Protein AF-A0A9W8ZF38-F1 (afdb_monomer_lite)

Foldseek 3Di:
DDKDKDKDKDWDWDADPNDIWIKIKIKIKMKDWDADPVRQKIKIKIKIWMWMDTPVWPKIKIKIKIKIKIKGWDADPVGKIKMKMKIKIKMKMKIFGADPDHDPDDPPDPDDCQFRTKMKMKIKMKIKIKIDDVVVPDIDIDMDMDMDIAMFGHRDDVDDTDGDDPDPDPDDDDDDDDDDDDDDDDDDDPVVSVVVVVVVPPPDDDD

pLDDT: mean 71.61, std 24.72, range [24.05, 98.19]

Radius of gyration: 23.23 Å; chains: 1; bounding box: 62×48×63 Å

Sequence (207 aa):
MLVDDEEHVFEIRVTLKGKEITWTQNLAFSNYATLANNGSDKYVQQNTNGHNTSPASTHAKRFTYPLSVASTYDAPLAGGLTIDATMRRGKTVEQIGELAFHNAWISVAPGHAAFRGCRVTNLQNGTASYINIPTKKRSYGTGSTDQHYTLSGVRQLNGSIMFDEELSADQEDEGFKFSVAQNRVQRSKWHDSAVQGIRALLGRGPR

Secondary structure (DSSP, 8-state):
-EEEEEEEEEEEEEEETTEEEEEEEEEEEEEEEEEEGGGTEEEEEEEEEEEEE-TTSS-EEEEEEEEEEEEEEE--TTS-EEEEEEEEEEEEEEEES--SS--S------S----SEEEEEEEEEEEEEEEEEGGGTEEEEEEEEEEEEEEEEEEETTEEEEP------------------------SSHHHHHHHHHHHHS-----

Structure (mmCIF, N/CA/C/O backbone):
data_AF-A0A9W8ZF38-F1
#
_entry.id   AF-A0A9W8ZF38-F1
#
loop_
_atom_site.group_PDB
_atom_site.id
_atom_site.type_symbol
_atom_site.label_atom_id
_atom_site.label_alt_id
_atom_site.label_comp_id
_atom_site.label_asym_id
_atom_site.label_entity_id
_atom_site.label_seq_id
_atom_site.pdbx_PDB_ins_code
_atom_site.Cartn_x
_atom_site.Cartn_y
_atom_site.Cartn_z
_atom_site.occupancy
_atom_site.B_iso_or_equiv
_atom_site.auth_seq_id
_atom_site.auth_comp_id
_atom_site.auth_asym_id
_atom_site.auth_atom_id
_atom_site.pdbx_PDB_model_num
ATOM 1 N N . MET A 1 1 ? 21.712 1.661 -0.340 1.00 58.22 1 MET A N 1
ATOM 2 C CA . MET A 1 1 ? 20.505 1.258 0.408 1.00 58.22 1 MET A CA 1
ATOM 3 C C . MET A 1 1 ? 20.016 2.489 1.142 1.00 58.22 1 MET A C 1
ATOM 5 O O . MET A 1 1 ? 20.820 3.076 1.854 1.00 58.22 1 MET A O 1
ATOM 9 N N . LEU A 1 2 ? 18.780 2.922 0.893 1.00 62.78 2 LEU A N 1
ATOM 10 C CA . LEU A 1 2 ? 18.159 4.039 1.611 1.00 62.78 2 LEU A CA 1
ATOM 11 C C . LEU A 1 2 ? 17.040 3.464 2.478 1.00 62.78 2 LEU A C 1
ATOM 13 O O . LEU A 1 2 ? 16.221 2.696 1.971 1.00 62.78 2 LEU A O 1
ATOM 17 N N . VAL A 1 3 ? 17.077 3.793 3.766 1.00 73.50 3 VAL A N 1
ATOM 18 C CA . VAL A 1 3 ? 16.091 3.404 4.776 1.00 73.50 3 VAL A CA 1
ATOM 19 C C . VAL A 1 3 ? 15.643 4.691 5.443 1.00 73.50 3 VAL A C 1
ATOM 21 O O . VAL A 1 3 ? 16.491 5.464 5.888 1.00 73.50 3 VAL A O 1
ATOM 24 N N . ASP A 1 4 ? 14.339 4.908 5.474 1.00 71.19 4 ASP A N 1
ATOM 25 C CA . ASP A 1 4 ? 13.705 5.983 6.221 1.00 71.19 4 ASP A CA 1
ATOM 26 C C . ASP A 1 4 ? 12.610 5.365 7.085 1.00 71.19 4 ASP A C 1
ATOM 28 O O . ASP A 1 4 ? 11.733 4.684 6.550 1.00 71.19 4 ASP A O 1
ATOM 32 N N . ASP A 1 5 ? 12.710 5.552 8.398 1.00 74.38 5 ASP A N 1
ATOM 33 C CA . ASP A 1 5 ? 11.804 4.995 9.397 1.00 74.38 5 ASP A CA 1
ATOM 34 C C . ASP A 1 5 ? 11.381 6.126 10.339 1.00 74.38 5 ASP A C 1
ATOM 36 O O . ASP A 1 5 ? 12.211 6.727 11.024 1.00 74.38 5 ASP A O 1
ATOM 40 N N . GLU A 1 6 ? 10.080 6.397 10.397 1.00 79.56 6 GLU A N 1
ATOM 41 C CA . GLU A 1 6 ? 9.500 7.431 11.251 1.00 79.56 6 GLU A CA 1
ATOM 42 C C . GLU A 1 6 ? 8.382 6.839 12.109 1.00 79.56 6 GLU A C 1
ATOM 44 O O . GLU A 1 6 ? 7.480 6.153 11.618 1.00 79.56 6 GLU A O 1
ATOM 49 N N . GLU A 1 7 ? 8.409 7.141 13.406 1.00 78.38 7 GLU A N 1
ATOM 50 C CA . GLU A 1 7 ? 7.335 6.807 14.334 1.00 78.38 7 GLU A CA 1
ATOM 51 C C . GLU A 1 7 ? 6.837 8.075 15.024 1.00 78.38 7 GLU A C 1
ATOM 53 O O . GLU A 1 7 ? 7.605 8.864 15.577 1.00 78.38 7 GLU A O 1
ATOM 58 N N . HIS A 1 8 ? 5.522 8.264 15.001 1.00 79.25 8 HIS A N 1
ATOM 59 C CA . HIS A 1 8 ? 4.861 9.400 15.615 1.00 79.25 8 HIS A CA 1
ATOM 60 C C . HIS A 1 8 ? 3.680 8.946 16.464 1.00 79.25 8 HIS A C 1
ATOM 62 O O . HIS A 1 8 ? 2.848 8.137 16.047 1.00 79.25 8 HIS A O 1
ATOM 68 N N . VAL A 1 9 ? 3.575 9.540 17.648 1.00 79.38 9 VAL A N 1
ATOM 69 C CA . VAL A 1 9 ? 2.419 9.404 18.529 1.00 79.38 9 VAL A CA 1
ATOM 70 C C . VAL A 1 9 ? 1.705 10.743 18.570 1.00 79.38 9 VAL A C 1
ATOM 72 O O . VAL A 1 9 ? 2.282 11.760 18.949 1.00 79.38 9 VAL A O 1
ATOM 75 N N . PHE A 1 10 ? 0.437 10.734 18.185 1.00 75.38 10 PHE A N 1
ATOM 76 C CA . PHE A 1 10 ? -0.433 11.896 18.220 1.00 75.38 10 PHE A CA 1
ATOM 77 C C . PHE A 1 10 ? -1.510 11.684 19.279 1.00 75.38 10 PHE A C 1
ATOM 79 O O . PHE A 1 10 ? -2.229 10.682 19.266 1.00 75.38 10 PHE A O 1
ATOM 86 N N . GLU A 1 11 ? -1.654 12.649 20.180 1.00 78.31 11 GLU A N 1
ATOM 87 C CA . GLU A 1 11 ? -2.845 12.769 21.011 1.00 78.31 11 GLU A CA 1
ATOM 88 C C . GLU A 1 11 ? -3.818 13.716 20.313 1.00 78.31 11 GLU A C 1
ATOM 90 O O . GLU A 1 11 ? -3.471 14.854 19.995 1.00 78.31 11 GLU A O 1
ATOM 95 N N . ILE A 1 12 ? -5.038 13.250 20.060 1.00 75.12 12 ILE A N 1
ATOM 96 C CA . ILE A 1 12 ? -6.069 14.061 19.426 1.00 75.12 12 ILE A CA 1
ATOM 97 C C . ILE A 1 12 ? -7.229 14.221 20.402 1.00 75.12 12 ILE A C 1
ATOM 99 O O . ILE A 1 12 ? -7.759 13.252 20.952 1.00 75.12 12 ILE A O 1
ATOM 103 N N . ARG A 1 13 ? -7.613 15.479 20.620 1.00 74.31 13 ARG A N 1
ATOM 104 C CA . ARG A 1 13 ? -8.660 15.882 21.558 1.00 74.31 13 ARG A CA 1
ATOM 105 C C . ARG A 1 13 ? -9.774 16.569 20.788 1.00 74.31 13 ARG A C 1
ATOM 107 O O . ARG A 1 13 ? -9.526 17.519 20.048 1.00 74.31 13 ARG A O 1
ATOM 114 N N . VAL A 1 14 ? -11.000 16.084 20.950 1.00 69.38 14 VAL A N 1
ATOM 115 C CA . VAL A 1 14 ? -12.195 16.680 20.344 1.00 69.38 14 VAL A CA 1
ATOM 116 C C . VAL A 1 14 ? -13.257 16.867 21.411 1.00 69.38 14 VAL A C 1
ATOM 118 O O . VAL A 1 14 ? -13.598 15.936 22.136 1.00 69.38 14 VAL A O 1
ATOM 121 N N . THR A 1 15 ? -13.830 18.064 21.475 1.00 70.62 15 THR A N 1
ATOM 122 C CA . THR A 1 15 ? -14.927 18.375 22.393 1.00 70.62 15 THR A CA 1
ATOM 123 C C . THR A 1 15 ? -16.256 18.262 21.661 1.00 70.62 15 THR A C 1
ATOM 125 O O . THR A 1 15 ? -16.542 19.038 20.750 1.00 70.62 15 THR A O 1
ATOM 128 N N . LEU A 1 16 ? -17.097 17.313 22.074 1.00 62.84 16 LEU A N 1
ATOM 129 C CA . LEU A 1 16 ? -18.440 17.120 21.533 1.00 62.84 16 LEU A CA 1
ATOM 130 C C . LEU A 1 16 ? -19.477 17.428 22.616 1.00 62.84 16 LEU A C 1
ATOM 132 O O . LEU A 1 16 ? -19.519 16.763 23.647 1.00 62.84 16 LEU A O 1
ATOM 136 N N . LYS A 1 17 ? -20.337 18.429 22.382 1.00 73.38 17 LYS A N 1
ATOM 137 C CA . LYS A 1 17 ? -21.414 18.832 23.315 1.00 73.38 17 LYS A CA 1
ATOM 138 C C . LYS A 1 17 ? -20.925 19.068 24.760 1.00 73.38 17 LYS A C 1
ATOM 140 O O . LYS A 1 17 ? -21.599 18.694 25.713 1.00 73.38 17 LYS A O 1
ATOM 145 N N . GLY A 1 18 ? -19.736 19.652 24.920 1.00 74.69 18 GLY A N 1
ATOM 146 C CA . GLY A 1 18 ? -19.134 19.925 26.233 1.00 74.69 18 GLY A CA 1
ATOM 147 C C . GLY A 1 18 ? -18.442 18.729 26.898 1.00 74.69 18 GLY A C 1
ATOM 148 O O . GLY A 1 18 ? -17.884 18.892 27.977 1.00 74.69 18 GLY A O 1
ATOM 149 N N . LYS A 1 19 ? -18.429 17.548 26.263 1.00 69.31 19 LYS A N 1
ATOM 150 C CA . LYS A 1 19 ? -17.643 16.391 26.700 1.00 69.31 19 LYS A CA 1
ATOM 151 C C . LYS A 1 19 ? -16.372 16.288 25.864 1.00 69.31 19 LYS A C 1
ATOM 153 O O . LYS A 1 19 ? -16.441 16.196 24.638 1.00 69.31 19 LYS A O 1
ATOM 158 N N . GLU A 1 20 ? -15.222 16.296 26.525 1.00 72.31 20 GLU A N 1
ATOM 159 C CA . GLU A 1 20 ? -13.942 16.017 25.880 1.00 72.31 20 GLU A CA 1
ATOM 160 C C . GLU A 1 20 ? -13.834 14.515 25.593 1.00 72.31 20 GLU A C 1
ATOM 162 O O . GLU A 1 20 ? -14.055 13.673 26.466 1.00 72.31 20 GLU A O 1
ATOM 167 N N . ILE A 1 21 ? -13.542 14.181 24.341 1.00 70.94 21 ILE A N 1
ATOM 168 C CA . ILE A 1 21 ? -13.230 12.831 23.892 1.00 70.94 21 ILE A CA 1
ATOM 169 C C . ILE A 1 21 ? -11.792 12.867 23.399 1.00 70.94 21 ILE A C 1
ATOM 171 O O . ILE A 1 21 ? -11.443 13.644 22.509 1.00 70.94 21 ILE A O 1
ATOM 175 N N . THR A 1 22 ? -10.966 12.005 23.977 1.00 72.00 22 THR A N 1
ATOM 176 C CA . THR A 1 22 ? -9.577 11.841 23.569 1.00 72.00 22 THR A CA 1
ATOM 177 C C . THR A 1 22 ? -9.412 10.529 22.818 1.00 72.00 22 THR A C 1
ATOM 179 O O . THR A 1 22 ? -10.067 9.517 23.113 1.00 72.00 22 THR A O 1
ATOM 182 N N . TRP A 1 23 ? -8.540 10.543 21.818 1.00 79.75 23 TRP A N 1
ATOM 183 C CA . TRP A 1 23 ? -7.985 9.326 21.255 1.00 79.75 23 TRP A CA 1
ATOM 184 C C . TRP A 1 23 ? -6.499 9.501 20.975 1.00 79.75 23 TRP A C 1
ATOM 186 O O . TRP A 1 23 ? -6.016 10.588 20.656 1.00 79.75 23 TRP A O 1
ATOM 196 N N . THR A 1 24 ? -5.776 8.402 21.100 1.00 81.56 24 THR A N 1
ATOM 197 C CA . THR A 1 24 ? -4.365 8.299 20.763 1.00 81.56 24 THR A CA 1
ATOM 198 C C . THR A 1 24 ? -4.257 7.663 19.391 1.00 81.56 24 THR A C 1
ATOM 200 O O . THR A 1 24 ? -4.982 6.714 19.095 1.00 81.56 24 THR A O 1
ATOM 203 N N . GLN A 1 25 ? -3.375 8.188 18.551 1.00 83.88 25 GLN A N 1
ATOM 204 C CA . GLN A 1 25 ? -3.004 7.605 17.272 1.00 83.88 25 GLN A CA 1
ATOM 205 C C . GLN A 1 25 ? -1.496 7.383 17.245 1.00 83.88 25 GLN A C 1
ATOM 207 O O . GLN A 1 25 ? -0.724 8.336 17.272 1.00 83.88 25 GLN A O 1
ATOM 212 N N . ASN A 1 26 ? -1.094 6.127 17.113 1.00 88.19 26 ASN A N 1
ATOM 213 C CA . ASN A 1 26 ? 0.281 5.755 16.813 1.00 88.19 26 ASN A CA 1
ATOM 214 C C . ASN A 1 26 ? 0.380 5.540 15.307 1.00 88.19 26 ASN A C 1
ATOM 216 O O . ASN A 1 26 ? -0.442 4.817 14.743 1.00 88.19 26 ASN A O 1
ATOM 220 N N . LEU A 1 27 ? 1.352 6.170 14.659 1.00 89.56 27 LEU A N 1
ATOM 221 C CA . LEU A 1 27 ? 1.618 6.054 13.232 1.00 89.56 27 LEU A CA 1
ATOM 222 C C . LEU A 1 27 ? 3.089 5.691 13.043 1.00 89.56 27 LEU A C 1
ATOM 224 O O . LEU A 1 27 ? 3.959 6.382 13.557 1.00 89.56 27 LEU A O 1
ATOM 228 N N . ALA A 1 28 ? 3.347 4.635 12.283 1.00 90.06 28 ALA A N 1
ATOM 229 C CA . ALA A 1 28 ? 4.684 4.239 11.878 1.00 90.06 28 ALA A CA 1
ATOM 230 C C . ALA A 1 28 ? 4.755 4.197 10.352 1.00 90.06 28 ALA A C 1
ATOM 232 O O . ALA A 1 28 ? 3.875 3.628 9.694 1.00 90.06 28 ALA A O 1
ATOM 233 N N . PHE A 1 29 ? 5.803 4.786 9.799 1.00 92.69 29 PHE A N 1
ATOM 234 C CA . PHE A 1 29 ? 6.107 4.811 8.381 1.00 92.69 29 PHE A CA 1
ATOM 235 C C . PHE A 1 29 ? 7.492 4.215 8.159 1.00 92.69 29 PHE A C 1
ATOM 237 O O . PHE A 1 29 ? 8.412 4.492 8.921 1.00 92.69 29 PHE A O 1
ATOM 244 N N . SER A 1 30 ? 7.631 3.412 7.109 1.00 92.69 30 SER A N 1
ATOM 245 C CA . SER A 1 30 ? 8.934 2.977 6.625 1.00 92.69 30 SER A CA 1
ATOM 246 C C . SER A 1 30 ? 9.003 3.032 5.110 1.00 92.69 30 SER A C 1
ATOM 248 O O . SER A 1 30 ? 8.015 2.760 4.418 1.00 92.69 30 SER A O 1
ATOM 250 N N . ASN A 1 31 ? 10.176 3.362 4.582 1.00 93.44 31 ASN A N 1
ATOM 251 C CA . ASN A 1 31 ? 10.475 3.320 3.160 1.00 93.44 31 ASN A CA 1
ATOM 252 C C . ASN A 1 31 ? 11.885 2.778 2.926 1.00 93.44 31 ASN A C 1
ATOM 254 O O . ASN A 1 31 ? 12.878 3.288 3.441 1.00 93.44 31 ASN A O 1
ATOM 258 N N . TYR A 1 32 ? 11.959 1.739 2.109 1.00 93.88 32 TYR A N 1
ATOM 259 C CA . TYR A 1 32 ? 13.164 1.023 1.752 1.00 93.88 32 TYR A CA 1
ATOM 260 C C . TYR A 1 32 ? 13.333 1.031 0.241 1.00 93.88 32 TYR A C 1
ATOM 262 O O . TYR A 1 32 ? 12.409 0.669 -0.490 1.00 93.88 32 TYR A O 1
ATOM 270 N N . ALA A 1 33 ? 14.529 1.375 -0.236 1.00 93.19 33 ALA A N 1
ATOM 271 C CA . ALA A 1 33 ? 14.844 1.294 -1.656 1.00 93.19 33 ALA A CA 1
ATOM 272 C C . ALA A 1 33 ? 16.224 0.689 -1.941 1.00 93.19 33 ALA A C 1
ATOM 274 O O . ALA A 1 33 ? 17.239 1.032 -1.316 1.00 93.19 33 ALA A O 1
ATOM 275 N N . THR A 1 34 ? 16.263 -0.156 -2.971 1.00 95.38 34 THR A N 1
ATOM 276 C CA . THR A 1 34 ? 17.484 -0.731 -3.542 1.00 95.38 34 THR A CA 1
ATOM 277 C C . THR A 1 34 ? 17.580 -0.461 -5.028 1.00 95.38 34 THR A C 1
ATOM 279 O O . THR A 1 34 ? 16.583 -0.466 -5.749 1.00 95.38 34 THR A O 1
ATOM 282 N N . LEU A 1 35 ? 18.819 -0.265 -5.469 1.00 94.69 35 LEU A N 1
ATOM 283 C CA . LEU A 1 35 ? 19.194 -0.190 -6.869 1.00 94.69 35 LEU A CA 1
ATOM 284 C C . LEU A 1 35 ? 20.137 -1.355 -7.169 1.00 94.69 35 LEU A C 1
ATOM 286 O O . LEU A 1 35 ? 21.034 -1.633 -6.371 1.00 94.69 35 LEU A O 1
ATOM 290 N N . ALA A 1 36 ? 19.933 -2.014 -8.302 1.00 93.06 36 ALA A N 1
ATOM 291 C CA . ALA A 1 36 ? 20.789 -3.079 -8.813 1.00 93.06 36 ALA A CA 1
ATOM 292 C C . ALA A 1 36 ? 21.104 -2.831 -10.295 1.00 93.06 36 ALA A C 1
ATOM 294 O O . ALA A 1 36 ? 20.603 -1.875 -10.889 1.00 93.06 36 ALA A O 1
ATOM 295 N N . ASN A 1 37 ? 21.985 -3.649 -10.879 1.00 92.31 37 ASN A N 1
ATOM 296 C CA . ASN A 1 37 ? 22.353 -3.572 -12.299 1.00 92.31 37 ASN A CA 1
ATOM 297 C C . ASN A 1 37 ? 22.759 -2.156 -12.737 1.00 92.31 37 ASN A C 1
ATOM 299 O O . ASN A 1 37 ? 22.230 -1.593 -13.693 1.00 92.31 37 ASN A O 1
ATOM 303 N N . ASN A 1 38 ? 23.685 -1.554 -11.983 1.00 91.25 38 ASN A N 1
ATOM 304 C CA . ASN A 1 38 ? 24.163 -0.183 -12.189 1.00 91.25 38 ASN A CA 1
ATOM 305 C C . ASN A 1 38 ? 23.042 0.875 -12.195 1.00 91.25 38 ASN A C 1
ATOM 307 O O . ASN A 1 38 ? 23.163 1.905 -12.850 1.00 91.25 38 ASN A O 1
ATOM 311 N N . GLY A 1 39 ? 21.957 0.630 -11.453 1.00 90.00 39 GLY A N 1
ATOM 312 C CA . GLY A 1 39 ? 20.808 1.530 -11.344 1.00 90.00 39 GLY A CA 1
ATOM 313 C C . GLY A 1 39 ? 19.656 1.206 -12.292 1.00 90.00 39 GLY A C 1
ATOM 314 O O . GLY A 1 39 ? 18.591 1.795 -12.125 1.00 90.00 39 GLY A O 1
ATOM 315 N N . SER A 1 40 ? 19.848 0.265 -13.221 1.00 93.94 40 SER A N 1
ATOM 316 C CA . SER A 1 40 ? 18.828 -0.173 -14.188 1.00 93.94 40 SER A CA 1
ATOM 317 C C . SER A 1 40 ? 17.611 -0.781 -13.502 1.00 93.94 40 SER A C 1
ATOM 319 O O . SER A 1 40 ? 16.481 -0.560 -13.931 1.00 93.94 40 SER A O 1
ATOM 321 N N . ASP A 1 41 ? 17.837 -1.465 -12.380 1.00 96.50 41 ASP A N 1
ATOM 322 C CA . ASP A 1 41 ? 16.777 -2.072 -11.590 1.00 96.50 41 ASP A CA 1
ATOM 323 C C . ASP A 1 41 ? 16.573 -1.287 -10.305 1.00 96.50 41 ASP A C 1
ATOM 325 O O . ASP A 1 41 ? 17.515 -1.028 -9.549 1.00 96.50 41 ASP A O 1
ATOM 329 N N . LYS A 1 42 ? 15.318 -0.953 -10.025 1.00 96.44 42 LYS A N 1
ATOM 330 C CA . LYS A 1 42 ? 14.895 -0.271 -8.811 1.00 96.44 42 LYS A CA 1
ATOM 331 C C . LYS A 1 42 ? 13.806 -1.069 -8.126 1.00 96.44 42 LYS A C 1
ATOM 333 O O . LYS A 1 42 ? 12.817 -1.457 -8.739 1.00 96.44 42 LYS A O 1
ATOM 338 N N . TYR A 1 43 ? 13.964 -1.237 -6.825 1.00 97.12 43 TYR A N 1
ATOM 339 C CA . TYR A 1 43 ? 12.968 -1.844 -5.962 1.00 97.12 43 TYR A CA 1
ATOM 340 C C . TYR A 1 43 ? 12.696 -0.921 -4.781 1.00 97.12 43 TYR A C 1
ATOM 342 O O . TYR A 1 43 ? 13.632 -0.416 -4.162 1.00 97.12 43 TYR A O 1
ATOM 350 N N . VAL A 1 44 ? 11.421 -0.673 -4.500 1.00 96.69 44 VAL A N 1
ATOM 351 C CA . VAL A 1 44 ? 10.948 0.182 -3.411 1.00 96.69 44 VAL A CA 1
ATOM 352 C C . VAL A 1 44 ? 9.890 -0.570 -2.621 1.00 96.69 44 VAL A C 1
ATOM 354 O O . VAL A 1 44 ? 8.958 -1.136 -3.194 1.00 96.69 44 VAL A O 1
ATOM 357 N N . GLN A 1 45 ? 10.011 -0.545 -1.302 1.00 96.62 45 GLN A N 1
ATOM 358 C CA . GLN A 1 45 ? 8.994 -0.999 -0.368 1.00 96.62 45 GLN A CA 1
ATOM 359 C C . GLN A 1 45 ? 8.691 0.117 0.61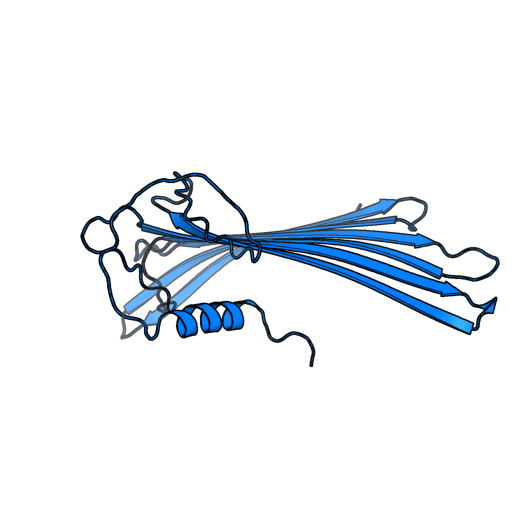1 1.00 96.62 45 GLN A C 1
ATOM 361 O O . GLN A 1 45 ? 9.578 0.606 1.293 1.00 96.62 45 GLN A O 1
ATOM 366 N N . GLN A 1 46 ? 7.424 0.470 0.715 1.00 96.62 46 GLN A N 1
ATOM 367 C CA . GLN A 1 46 ? 6.926 1.416 1.688 1.00 96.62 46 GLN A CA 1
ATOM 368 C C . GLN A 1 46 ? 5.874 0.722 2.546 1.00 96.62 46 GLN A C 1
ATOM 370 O O . GLN A 1 46 ? 5.049 -0.045 2.045 1.00 96.62 46 GLN A O 1
ATOM 375 N N . ASN A 1 47 ? 5.874 1.008 3.839 1.00 95.44 47 ASN A N 1
ATOM 376 C CA . ASN A 1 47 ? 4.840 0.554 4.745 1.00 95.44 47 ASN A CA 1
ATOM 377 C C . ASN A 1 47 ? 4.334 1.721 5.583 1.00 95.44 47 ASN A C 1
ATOM 379 O O . ASN A 1 47 ? 5.087 2.595 6.000 1.00 95.44 47 ASN A O 1
ATOM 383 N N . THR A 1 48 ? 3.037 1.733 5.851 1.00 94.88 48 THR A N 1
ATOM 384 C CA . THR A 1 48 ? 2.447 2.673 6.800 1.00 94.88 48 THR A CA 1
ATOM 385 C C . THR A 1 48 ? 1.492 1.913 7.689 1.00 94.88 48 THR A C 1
ATOM 387 O O . THR A 1 48 ? 0.527 1.326 7.204 1.00 94.88 48 THR A O 1
ATOM 390 N N . ASN A 1 49 ? 1.749 1.921 8.988 1.00 94.38 49 ASN A N 1
ATOM 391 C CA . ASN A 1 49 ? 0.899 1.292 9.983 1.00 94.38 49 ASN A CA 1
ATOM 392 C C . ASN A 1 49 ? 0.366 2.346 10.929 1.00 94.38 49 ASN A C 1
ATOM 394 O O . ASN A 1 49 ? 1.063 3.300 11.259 1.00 94.38 49 ASN A O 1
ATOM 398 N N . GLY A 1 50 ? -0.845 2.143 11.421 1.00 90.56 50 GLY A N 1
ATOM 399 C CA . GLY A 1 50 ? -1.328 2.951 12.517 1.00 90.56 50 GLY A CA 1
ATOM 400 C C . GLY A 1 50 ? -2.297 2.227 13.420 1.00 90.56 50 GLY A C 1
ATOM 401 O O . GLY A 1 50 ? -2.950 1.251 13.035 1.00 90.56 50 GLY A O 1
ATOM 402 N N . HIS A 1 51 ? -2.369 2.722 14.646 1.00 90.50 51 HIS A N 1
ATOM 403 C CA . HIS A 1 51 ? -3.267 2.237 15.669 1.00 90.50 51 HIS A CA 1
ATOM 404 C C . HIS A 1 51 ? -3.907 3.408 16.401 1.00 90.50 51 HIS A C 1
ATOM 406 O O . HIS A 1 51 ? -3.205 4.241 16.966 1.00 90.50 51 HIS A O 1
ATOM 412 N N . ASN A 1 52 ? -5.237 3.438 16.408 1.00 86.44 52 ASN A N 1
ATOM 413 C CA . ASN A 1 52 ? -6.010 4.448 17.104 1.00 86.44 52 ASN A CA 1
ATOM 414 C C . ASN A 1 52 ? -6.782 3.794 18.249 1.00 86.44 52 ASN A C 1
ATOM 416 O O . ASN A 1 52 ? -7.423 2.761 18.038 1.00 86.44 52 ASN A O 1
ATOM 420 N N . THR A 1 53 ? -6.768 4.409 19.427 1.00 84.38 53 THR A N 1
ATOM 421 C CA . THR A 1 53 ? -7.520 3.967 20.610 1.00 84.38 53 THR A CA 1
ATOM 422 C C . THR A 1 53 ? -8.120 5.161 21.327 1.00 84.38 53 THR A C 1
ATOM 424 O O . THR A 1 53 ? -7.528 6.233 21.355 1.00 84.38 53 THR A O 1
ATOM 427 N N . SER A 1 54 ? -9.297 4.996 21.926 1.00 78.25 54 SER A N 1
ATOM 428 C CA . SER A 1 54 ? -9.889 6.026 22.781 1.00 78.25 54 SER A CA 1
ATOM 429 C C . SER A 1 54 ? -10.013 5.501 24.210 1.00 78.25 54 SER A C 1
ATOM 431 O O . SER A 1 54 ? -10.707 4.509 24.411 1.00 78.25 54 SER A O 1
ATOM 433 N N . PRO A 1 55 ? -9.417 6.158 25.221 1.00 71.88 55 PRO A N 1
ATOM 434 C CA . PRO A 1 55 ? -9.587 5.757 26.621 1.00 71.88 55 PRO A CA 1
ATOM 435 C C . PRO A 1 55 ? -11.043 5.844 27.100 1.00 71.88 55 PRO A C 1
ATOM 437 O O . PRO A 1 55 ? -11.442 5.161 28.038 1.00 71.88 55 PRO A O 1
ATOM 440 N N . ALA A 1 56 ? -11.843 6.697 26.455 1.00 70.19 56 ALA A N 1
ATOM 441 C CA . ALA A 1 56 ? -13.226 6.975 26.822 1.00 70.19 56 ALA A CA 1
ATOM 442 C C . ALA A 1 56 ? -14.251 6.046 26.140 1.00 70.19 56 ALA A C 1
ATOM 444 O O . ALA A 1 56 ? -15.453 6.215 26.358 1.00 70.19 56 ALA A O 1
ATOM 445 N N . SER A 1 57 ? -13.820 5.102 25.292 1.00 71.00 57 SER A N 1
ATOM 446 C CA . SER A 1 57 ? -14.721 4.186 24.583 1.00 71.00 57 SER A CA 1
ATOM 447 C C . SER A 1 57 ? -14.071 2.833 24.283 1.00 71.00 57 SER A C 1
ATOM 449 O O . SER A 1 57 ? -12.880 2.627 24.477 1.00 71.00 57 SER A O 1
ATOM 451 N N . THR A 1 58 ? -14.859 1.890 23.768 1.00 74.75 58 THR A N 1
ATOM 452 C CA . THR A 1 58 ? -14.351 0.613 23.241 1.00 74.75 58 THR A CA 1
ATOM 453 C C . THR A 1 58 ? -13.791 0.743 21.821 1.00 74.75 58 THR A C 1
ATOM 455 O O . THR A 1 58 ? -13.479 -0.269 21.190 1.00 74.75 58 THR A O 1
ATOM 458 N N . HIS A 1 59 ? -13.685 1.971 21.298 1.00 77.88 59 HIS A N 1
ATOM 459 C CA . HIS A 1 59 ? -13.200 2.216 19.953 1.00 77.88 59 HIS A CA 1
ATOM 460 C C . HIS A 1 59 ? -11.710 1.909 19.838 1.00 77.88 59 HIS A C 1
ATOM 462 O O . HIS A 1 59 ? -10.871 2.492 20.533 1.00 77.88 59 HIS A O 1
ATOM 468 N N . ALA A 1 60 ? -11.387 1.050 18.881 1.00 83.31 60 ALA A N 1
ATOM 469 C CA . ALA A 1 60 ? -10.022 0.802 18.473 1.00 83.31 60 ALA A CA 1
ATOM 470 C C . ALA A 1 60 ? -9.967 0.524 16.972 1.00 83.31 60 ALA A C 1
ATOM 472 O O . ALA A 1 60 ? -10.797 -0.203 16.424 1.00 83.31 60 ALA A O 1
ATOM 473 N N . LYS A 1 61 ? -8.968 1.095 16.304 1.00 85.88 61 LYS A N 1
ATOM 474 C CA . LYS A 1 61 ? -8.747 0.941 14.868 1.00 85.88 61 LYS A CA 1
ATOM 475 C C . LYS A 1 61 ? -7.291 0.612 14.603 1.00 85.88 61 LYS A C 1
ATOM 477 O O . LYS A 1 61 ? -6.401 1.191 15.218 1.00 85.88 61 LYS A O 1
ATOM 482 N N . ARG A 1 62 ? -7.034 -0.304 13.682 1.00 90.81 62 ARG A N 1
ATOM 483 C CA . ARG A 1 62 ? -5.702 -0.601 13.156 1.00 90.81 62 ARG A CA 1
ATOM 484 C C . ARG A 1 62 ? -5.745 -0.517 11.651 1.00 90.81 62 ARG A C 1
ATOM 486 O O . ARG A 1 62 ? -6.739 -0.899 11.036 1.00 90.81 62 ARG A O 1
ATOM 493 N N . PHE A 1 63 ? -4.687 -0.001 11.055 1.00 91.75 63 PHE A N 1
ATOM 494 C CA . PHE A 1 63 ? -4.557 -0.009 9.613 1.00 91.75 63 PHE A CA 1
ATOM 495 C C . PHE A 1 63 ? -3.119 -0.248 9.189 1.00 91.75 63 PHE A C 1
ATOM 497 O O . PHE A 1 63 ? -2.185 0.132 9.888 1.00 91.75 63 PHE A O 1
ATOM 504 N N . THR A 1 64 ? -2.979 -0.859 8.021 1.00 95.06 64 THR A N 1
ATOM 505 C CA . THR A 1 64 ? -1.701 -1.158 7.380 1.00 95.06 64 THR A CA 1
ATOM 506 C C . THR A 1 64 ? -1.842 -0.881 5.891 1.00 95.06 64 THR A C 1
ATOM 508 O O . THR A 1 64 ? -2.802 -1.334 5.261 1.00 95.06 64 THR A O 1
ATOM 511 N N . TYR A 1 65 ? -0.907 -0.118 5.338 1.00 95.88 65 TYR A N 1
ATOM 512 C CA . TYR A 1 65 ? -0.855 0.283 3.938 1.00 95.88 65 TYR A CA 1
ATOM 513 C C . TYR A 1 65 ? 0.524 -0.052 3.350 1.00 95.88 65 TYR A C 1
ATOM 515 O O . TYR A 1 65 ? 1.411 0.803 3.336 1.00 95.88 65 TYR A O 1
ATOM 523 N N . PRO A 1 66 ? 0.743 -1.307 2.919 1.00 96.88 66 PRO A N 1
ATOM 524 C CA . PRO A 1 66 ? 1.969 -1.691 2.240 1.00 96.88 66 PRO A CA 1
ATOM 525 C C . PRO A 1 66 ? 1.922 -1.276 0.765 1.00 96.88 66 PRO A C 1
ATOM 527 O O . PRO A 1 66 ? 0.900 -1.424 0.092 1.00 96.88 66 PRO A O 1
ATOM 530 N N . LEU A 1 67 ? 3.055 -0.828 0.242 1.00 96.62 67 LEU A N 1
ATOM 531 C CA . LEU A 1 67 ? 3.297 -0.553 -1.168 1.00 96.62 67 LEU A CA 1
ATOM 532 C C . LEU A 1 67 ? 4.649 -1.154 -1.552 1.00 96.62 67 LEU A C 1
ATOM 534 O O . LEU A 1 67 ? 5.650 -0.932 -0.887 1.00 96.62 67 LEU A O 1
ATOM 538 N N . SER A 1 68 ? 4.689 -1.902 -2.642 1.00 97.44 68 SER A N 1
ATOM 539 C CA . SER A 1 68 ? 5.912 -2.394 -3.259 1.00 97.44 68 SER A CA 1
ATOM 540 C C . SER A 1 68 ? 5.883 -2.041 -4.734 1.00 97.44 68 SER A C 1
ATOM 542 O O . SER A 1 68 ? 4.865 -2.231 -5.402 1.00 97.44 68 SER A O 1
ATOM 544 N N . VAL A 1 69 ? 6.988 -1.495 -5.224 1.00 97.50 69 VAL A N 1
ATOM 545 C CA . VAL A 1 69 ? 7.176 -1.135 -6.625 1.00 97.50 69 VAL A CA 1
ATOM 546 C C . VAL A 1 69 ? 8.522 -1.676 -7.070 1.00 97.50 69 VAL A C 1
ATOM 548 O O . VAL A 1 69 ? 9.539 -1.413 -6.431 1.00 97.50 69 VAL A O 1
ATOM 551 N N . ALA A 1 70 ? 8.531 -2.402 -8.178 1.00 97.62 70 ALA A N 1
ATOM 552 C CA . ALA A 1 70 ? 9.748 -2.791 -8.869 1.00 97.62 70 ALA A CA 1
ATOM 553 C C . ALA A 1 70 ? 9.718 -2.196 -10.271 1.00 97.62 70 ALA A C 1
ATOM 555 O O . ALA A 1 70 ? 8.673 -2.221 -10.918 1.00 97.62 70 ALA A O 1
ATOM 556 N N . SER A 1 71 ? 10.842 -1.681 -10.747 1.00 97.31 71 SER A N 1
ATOM 557 C CA . SER A 1 71 ? 10.983 -1.225 -12.122 1.00 97.31 71 SER A CA 1
ATOM 558 C C . SER A 1 71 ? 12.355 -1.565 -12.665 1.00 97.31 71 SER A C 1
ATOM 560 O O . SER A 1 71 ? 13.343 -1.461 -11.942 1.00 97.31 71 SER A O 1
ATOM 562 N N . THR A 1 72 ? 12.408 -1.888 -13.943 1.00 97.44 72 THR A N 1
ATOM 563 C CA . THR A 1 72 ? 13.640 -2.061 -14.705 1.00 97.44 72 THR A CA 1
ATOM 564 C C . THR A 1 72 ? 13.618 -1.082 -15.867 1.00 97.44 72 THR A C 1
ATOM 566 O O . THR A 1 72 ? 12.543 -0.768 -16.388 1.00 97.44 72 THR A O 1
ATOM 569 N N . TYR A 1 73 ? 14.774 -0.560 -16.253 1.00 94.94 73 TYR A N 1
ATOM 570 C CA . TYR A 1 73 ? 14.907 0.173 -17.501 1.00 94.94 73 TYR A CA 1
ATOM 571 C C . TYR A 1 73 ? 16.116 -0.317 -18.288 1.00 94.94 73 TYR A C 1
ATOM 573 O O . TYR A 1 73 ? 17.154 -0.639 -17.718 1.00 94.94 73 TYR A O 1
ATOM 581 N N . ASP A 1 74 ? 15.983 -0.327 -19.609 1.00 94.81 74 ASP A N 1
ATOM 582 C CA . ASP A 1 74 ? 17.066 -0.612 -20.543 1.00 94.81 74 ASP A CA 1
ATOM 583 C C . ASP A 1 74 ? 17.148 0.508 -21.582 1.00 94.81 74 ASP A C 1
ATOM 585 O O . ASP A 1 74 ? 16.143 0.904 -22.178 1.00 94.81 74 ASP A O 1
ATOM 589 N N . ALA A 1 75 ? 18.353 1.036 -21.778 1.00 92.19 75 ALA A N 1
ATOM 590 C CA . ALA A 1 75 ? 18.635 2.141 -22.688 1.00 92.19 75 ALA A CA 1
ATOM 591 C C . ALA A 1 75 ? 19.919 1.854 -23.489 1.00 92.19 75 ALA A C 1
ATOM 593 O O . ALA A 1 75 ? 20.994 2.360 -23.147 1.00 92.19 75 ALA A O 1
ATOM 594 N N . PRO A 1 76 ? 19.838 1.036 -24.554 1.00 89.44 76 PRO A N 1
ATOM 595 C CA . PRO A 1 76 ? 20.998 0.665 -25.357 1.00 89.44 76 PRO A CA 1
ATOM 596 C C . PRO A 1 76 ? 21.654 1.870 -26.045 1.00 89.44 76 PRO A C 1
ATOM 598 O O . PRO A 1 76 ? 20.982 2.810 -26.472 1.00 89.44 76 PRO A O 1
ATOM 601 N N . LEU A 1 77 ? 22.971 1.794 -26.270 1.00 86.31 77 LEU A N 1
ATOM 602 C CA . LEU A 1 77 ? 23.749 2.846 -26.951 1.00 86.31 77 LEU A CA 1
ATOM 603 C C . LEU A 1 77 ? 23.255 3.154 -28.375 1.00 86.31 77 LEU A C 1
ATOM 605 O O . LEU A 1 77 ? 23.395 4.277 -28.849 1.00 86.31 77 LEU A O 1
ATOM 609 N N . ALA A 1 78 ? 22.658 2.167 -29.050 1.00 82.00 78 ALA A N 1
ATOM 610 C CA . ALA A 1 78 ? 22.068 2.318 -30.383 1.00 82.00 78 ALA A CA 1
ATOM 611 C C . ALA A 1 78 ? 20.777 3.168 -30.393 1.00 82.00 78 ALA A C 1
ATOM 613 O O . ALA A 1 78 ? 20.208 3.418 -31.458 1.00 82.00 78 ALA A O 1
ATOM 614 N N . GLY A 1 79 ? 20.323 3.618 -29.220 1.00 85.88 79 GLY A N 1
ATOM 615 C CA . GLY A 1 79 ? 19.073 4.329 -29.021 1.00 85.88 79 GLY A CA 1
ATOM 616 C C . GLY A 1 79 ? 17.911 3.376 -28.746 1.00 85.88 79 GLY A C 1
ATOM 617 O O . GLY A 1 79 ? 17.850 2.260 -29.253 1.00 85.88 79 GLY A O 1
ATOM 618 N N . GLY A 1 80 ? 16.966 3.843 -27.937 1.00 90.12 80 GLY A N 1
ATOM 619 C CA . GLY A 1 80 ? 15.835 3.053 -27.462 1.00 90.12 80 GLY A CA 1
ATOM 620 C C . GLY A 1 80 ? 15.684 3.200 -25.959 1.00 90.12 80 GLY A C 1
ATOM 621 O O . GLY A 1 80 ? 16.624 3.591 -25.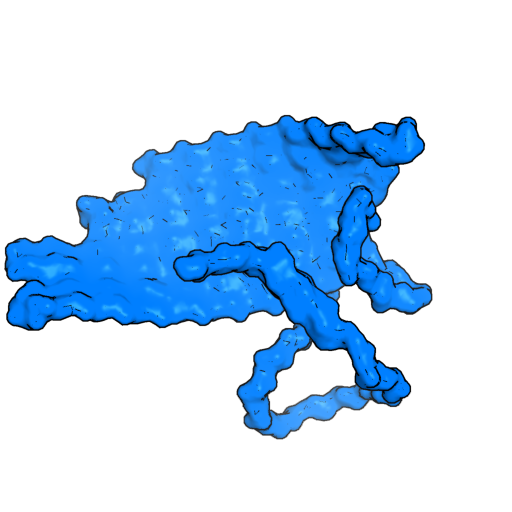271 1.00 90.12 80 GLY A O 1
ATOM 622 N N . LEU A 1 81 ? 14.478 2.951 -25.468 1.00 94.50 81 LEU A N 1
ATOM 623 C CA . LEU A 1 81 ? 14.206 2.938 -24.039 1.00 94.50 81 LEU A CA 1
ATOM 624 C C . LEU A 1 81 ? 13.080 1.956 -23.777 1.00 94.50 81 LEU A C 1
ATOM 626 O O . LEU A 1 81 ? 11.980 2.156 -24.293 1.00 94.50 81 LEU A O 1
ATOM 630 N N . THR A 1 82 ? 13.353 0.951 -22.962 1.00 96.25 82 THR A N 1
ATOM 631 C CA . THR A 1 82 ? 12.336 0.056 -22.416 1.00 96.25 82 THR A CA 1
ATOM 632 C C . THR A 1 82 ? 12.257 0.292 -20.918 1.00 96.25 82 THR A C 1
ATOM 634 O O . THR A 1 82 ? 13.288 0.420 -20.265 1.00 96.25 82 THR A O 1
ATOM 637 N N . ILE A 1 83 ? 11.047 0.402 -20.379 1.00 97.19 83 ILE A N 1
ATOM 638 C CA . ILE A 1 83 ? 10.798 0.484 -18.941 1.00 97.19 83 ILE A CA 1
ATOM 639 C C . ILE A 1 83 ? 9.693 -0.506 -18.619 1.00 97.19 83 ILE A C 1
ATOM 641 O O . ILE A 1 83 ? 8.587 -0.369 -19.136 1.00 97.19 83 ILE A O 1
ATOM 645 N N . ASP A 1 84 ? 9.968 -1.436 -17.719 1.00 98.00 84 ASP A N 1
ATOM 646 C CA . ASP A 1 84 ? 8.968 -2.352 -17.183 1.00 98.00 84 ASP A CA 1
ATOM 647 C C . ASP A 1 84 ? 8.828 -2.123 -15.687 1.00 98.00 84 ASP A C 1
ATOM 649 O O . ASP A 1 84 ? 9.815 -1.922 -14.981 1.00 98.00 84 ASP A O 1
ATOM 653 N N . ALA A 1 85 ? 7.599 -2.143 -15.187 1.00 97.69 85 ALA A N 1
ATOM 654 C CA . ALA A 1 85 ? 7.305 -1.929 -13.786 1.00 97.69 85 ALA A CA 1
ATOM 655 C C . ALA A 1 85 ? 6.190 -2.845 -13.290 1.00 97.69 85 ALA A C 1
ATOM 657 O O . ALA A 1 85 ? 5.235 -3.167 -13.996 1.00 97.69 85 ALA A O 1
ATOM 658 N N . THR A 1 86 ? 6.297 -3.215 -12.021 1.00 98.19 86 THR A N 1
ATOM 659 C CA . THR A 1 86 ? 5.258 -3.918 -11.277 1.00 98.19 86 THR A CA 1
ATOM 660 C C . THR A 1 86 ? 4.975 -3.169 -9.987 1.00 98.19 86 THR A C 1
ATOM 662 O O . THR A 1 86 ? 5.864 -2.565 -9.383 1.00 98.19 86 THR A O 1
ATOM 665 N N . MET A 1 87 ? 3.719 -3.200 -9.563 1.00 97.56 87 MET A N 1
ATOM 666 C CA . MET A 1 87 ? 3.271 -2.600 -8.319 1.00 97.56 87 MET A CA 1
ATOM 667 C C . MET A 1 87 ? 2.399 -3.597 -7.570 1.00 97.56 87 MET A C 1
ATOM 669 O O . MET A 1 87 ? 1.513 -4.221 -8.147 1.00 97.56 87 MET A O 1
ATOM 673 N N . ARG A 1 88 ? 2.589 -3.667 -6.257 1.00 97.94 88 ARG A N 1
ATOM 674 C CA . ARG A 1 88 ? 1.650 -4.273 -5.320 1.00 97.94 88 ARG A CA 1
ATOM 675 C C . ARG A 1 88 ? 1.346 -3.262 -4.230 1.00 97.94 88 ARG A C 1
ATOM 677 O O . ARG A 1 88 ? 2.246 -2.841 -3.514 1.00 97.94 88 ARG A O 1
ATOM 684 N N . ARG A 1 89 ? 0.083 -2.884 -4.073 1.00 96.25 89 ARG A N 1
ATOM 685 C CA . ARG A 1 89 ? -0.373 -2.015 -2.982 1.00 96.25 89 ARG A CA 1
ATOM 686 C C . ARG A 1 89 ? -1.494 -2.676 -2.206 1.00 96.25 89 ARG A C 1
ATOM 688 O O . ARG A 1 89 ? -2.320 -3.375 -2.783 1.00 96.25 89 ARG A O 1
ATOM 695 N N . GLY A 1 90 ? -1.532 -2.451 -0.904 1.00 95.38 90 GLY A N 1
ATOM 696 C CA . GLY A 1 90 ? -2.549 -3.002 -0.025 1.00 95.38 90 GLY A CA 1
ATOM 697 C C . GLY A 1 90 ? -3.078 -1.959 0.942 1.00 95.38 90 GLY A C 1
ATOM 698 O O . GLY A 1 90 ? -2.394 -1.003 1.283 1.00 95.38 90 GLY A O 1
ATOM 699 N N . LYS A 1 91 ? -4.295 -2.171 1.427 1.00 95.12 91 LYS A N 1
ATOM 700 C CA . LYS A 1 91 ? -4.863 -1.466 2.569 1.00 95.12 91 LYS A CA 1
ATOM 701 C C . LYS A 1 91 ? -5.658 -2.457 3.393 1.00 95.12 91 LYS A C 1
ATOM 703 O O . LYS A 1 91 ? -6.650 -2.992 2.912 1.00 95.12 91 LYS A O 1
ATOM 708 N N . THR A 1 92 ? -5.241 -2.674 4.629 1.00 94.06 92 THR A N 1
ATOM 709 C CA . THR A 1 92 ? -6.023 -3.414 5.620 1.00 94.06 92 THR A CA 1
ATOM 710 C C . THR A 1 92 ? -6.461 -2.444 6.697 1.00 94.06 92 THR A C 1
ATOM 712 O O . THR A 1 92 ? -5.646 -1.661 7.177 1.00 94.06 92 THR A O 1
ATOM 715 N N . VAL A 1 93 ? -7.738 -2.471 7.060 1.00 90.62 93 VAL A N 1
ATOM 716 C CA . VAL A 1 93 ? -8.293 -1.699 8.171 1.00 90.62 93 VAL A CA 1
ATOM 717 C C . VAL A 1 93 ? -9.112 -2.641 9.031 1.00 90.62 93 VAL A C 1
ATOM 719 O O . VAL A 1 93 ? -10.045 -3.257 8.532 1.00 90.62 93 VAL A O 1
ATOM 722 N N . GLU A 1 94 ? -8.788 -2.720 10.311 1.00 88.75 94 GLU A N 1
ATOM 723 C CA . GLU A 1 94 ? -9.577 -3.412 11.324 1.00 88.75 94 GLU A CA 1
ATOM 724 C C . GLU A 1 94 ? -10.104 -2.389 12.317 1.00 88.75 94 GLU A C 1
ATOM 726 O O . GLU A 1 94 ? -9.382 -1.480 12.729 1.00 88.75 94 GLU A O 1
ATOM 731 N N . GLN A 1 95 ? -11.364 -2.519 12.705 1.00 83.56 95 GLN A N 1
ATOM 732 C CA . GLN A 1 95 ? -12.000 -1.582 13.614 1.00 83.56 95 GLN A CA 1
ATOM 733 C C . GLN A 1 95 ? -12.979 -2.302 14.527 1.00 83.56 95 GLN A C 1
ATOM 735 O O . GLN A 1 95 ? -13.752 -3.132 14.063 1.00 83.56 95 GLN A O 1
ATOM 740 N N . ILE A 1 96 ? -12.978 -1.933 15.804 1.00 82.31 96 ILE A N 1
ATOM 741 C CA . ILE A 1 96 ? -13.950 -2.338 16.821 1.00 82.31 96 ILE A CA 1
ATOM 742 C C . ILE A 1 96 ? -14.532 -1.087 17.472 1.00 82.31 96 ILE A C 1
ATOM 744 O O . ILE A 1 96 ? -13.858 -0.060 17.571 1.00 82.31 96 ILE A O 1
ATOM 748 N N . GLY A 1 97 ? -15.781 -1.197 17.922 1.00 70.94 97 GLY A N 1
ATOM 749 C CA . GLY A 1 97 ? -16.485 -0.132 18.627 1.00 70.94 97 GLY A CA 1
ATOM 750 C C . GLY A 1 97 ? -17.082 0.925 17.698 1.00 70.94 97 GLY A C 1
ATOM 751 O O . GLY A 1 97 ? -16.716 1.059 16.525 1.00 70.94 97 GLY A O 1
ATOM 752 N N . GLU A 1 98 ? -18.035 1.673 18.245 1.00 60.16 98 GLU A N 1
ATOM 753 C CA . GLU A 1 98 ? -18.693 2.779 17.553 1.00 60.16 98 GLU A CA 1
ATOM 754 C C . GLU A 1 98 ? -17.704 3.933 17.334 1.00 60.16 98 GLU A C 1
ATOM 756 O O . GLU A 1 98 ? -16.818 4.190 18.150 1.00 60.16 98 GLU A O 1
ATOM 761 N N . LEU A 1 99 ? -17.805 4.604 16.189 1.00 51.44 99 LEU A N 1
ATOM 762 C CA . LEU A 1 99 ? -16.947 5.739 15.857 1.00 51.44 99 LEU A CA 1
ATOM 763 C C . LEU A 1 99 ? -17.405 7.010 16.581 1.00 51.44 99 LEU A C 1
ATOM 765 O O . LEU A 1 99 ? -18.599 7.236 16.746 1.00 51.44 99 LEU A O 1
ATOM 769 N N . ALA A 1 100 ? -16.468 7.925 16.851 1.00 40.28 100 ALA A N 1
ATOM 770 C CA . ALA A 1 100 ? -16.801 9.323 17.157 1.00 40.28 100 ALA A CA 1
ATOM 771 C C . ALA A 1 100 ? -17.559 10.017 15.996 1.00 40.28 100 ALA A C 1
ATOM 773 O O . ALA A 1 100 ? -18.324 10.952 16.220 1.00 40.28 100 ALA A O 1
ATOM 774 N N . PHE A 1 101 ? -17.388 9.520 14.763 1.00 41.41 101 PHE A N 1
ATOM 775 C CA . PHE A 1 101 ? -18.151 9.891 13.570 1.00 41.41 101 PHE A CA 1
ATOM 776 C C . PHE A 1 101 ? -18.693 8.628 12.908 1.00 41.41 10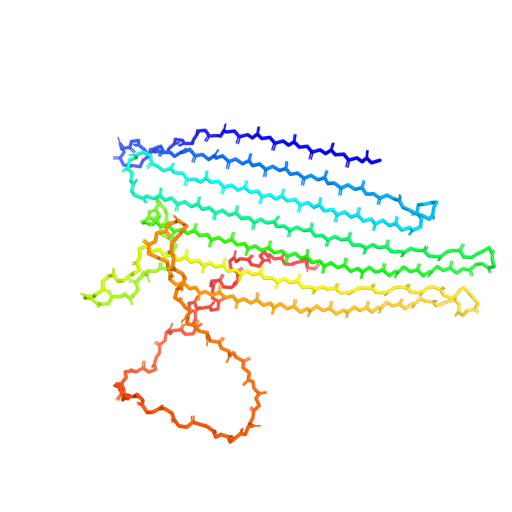1 PHE A C 1
ATOM 778 O O . PHE A 1 101 ? -17.907 7.878 12.337 1.00 41.41 101 PHE A O 1
ATOM 785 N N . HIS A 1 102 ? -20.004 8.386 12.980 1.00 41.03 102 HIS A N 1
ATOM 786 C CA . HIS A 1 102 ? -20.651 7.245 12.326 1.00 41.03 102 HIS A CA 1
ATOM 787 C C . HIS A 1 102 ? -20.103 7.057 10.901 1.00 41.03 102 HIS A C 1
ATOM 789 O O . HIS A 1 102 ? -20.283 7.920 10.041 1.00 41.03 102 HIS A O 1
ATOM 795 N N . ASN A 1 103 ? -19.426 5.937 10.635 1.00 43.16 103 ASN A N 1
ATOM 796 C CA . ASN A 1 103 ? -19.329 5.472 9.260 1.00 43.16 103 ASN A CA 1
ATOM 797 C C . ASN A 1 103 ? -20.740 5.026 8.867 1.00 43.16 103 ASN A C 1
ATOM 799 O O . ASN A 1 103 ? -21.534 4.618 9.714 1.00 43.16 103 ASN A O 1
ATOM 803 N N . ALA A 1 104 ? -21.080 5.079 7.584 1.00 44.94 104 ALA A N 1
ATOM 804 C CA . ALA A 1 104 ? -22.373 4.586 7.103 1.00 44.94 104 ALA A CA 1
ATOM 805 C C . ALA A 1 104 ? -22.543 3.054 7.280 1.00 44.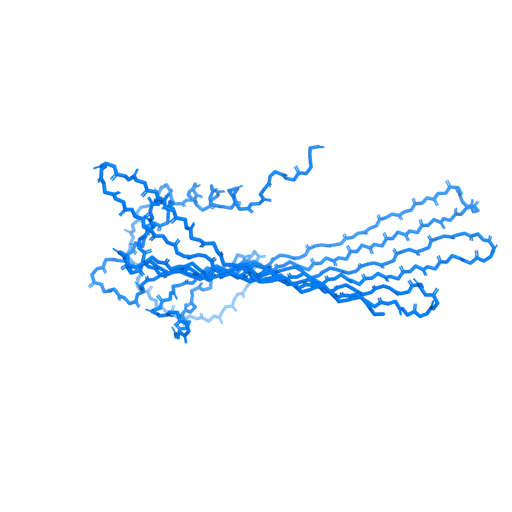94 104 ALA A C 1
ATOM 807 O O . ALA A 1 104 ? -23.406 2.447 6.656 1.00 44.94 104 ALA A O 1
ATOM 808 N N . TRP A 1 105 ? -21.677 2.406 8.064 1.00 50.91 105 TRP A N 1
ATOM 809 C CA . TRP A 1 105 ? -21.546 0.965 8.203 1.00 50.91 105 TRP A CA 1
ATOM 810 C C . TRP A 1 105 ? -22.062 0.581 9.589 1.00 50.91 105 TRP A C 1
ATOM 812 O O . TRP A 1 105 ? -21.305 0.335 10.525 1.00 50.91 105 TRP A O 1
ATOM 822 N N . ILE A 1 106 ? -23.384 0.592 9.729 1.00 45.72 106 ILE A N 1
ATOM 823 C CA . ILE A 1 106 ? -24.060 0.088 10.923 1.00 45.72 106 ILE A CA 1
ATOM 824 C C . ILE A 1 106 ? -23.950 -1.439 10.889 1.00 45.72 106 ILE A C 1
ATOM 826 O O . ILE A 1 106 ? -24.278 -2.058 9.878 1.00 45.72 106 ILE A O 1
ATOM 830 N N . SER A 1 107 ? -23.484 -2.052 11.979 1.00 45.22 107 SER A N 1
ATOM 831 C CA . SER A 1 107 ? -23.534 -3.507 12.150 1.00 45.22 107 SER A CA 1
ATOM 832 C C . SER A 1 107 ? -25.000 -3.946 12.154 1.00 45.22 107 SER A C 1
ATOM 834 O O . SER A 1 107 ? -25.709 -3.765 13.143 1.00 45.22 107 SER A O 1
ATOM 836 N N . VAL A 1 108 ? -25.484 -4.474 11.029 1.00 44.78 108 VAL A N 1
ATOM 837 C CA . VAL A 1 108 ? -26.836 -5.034 10.922 1.00 44.78 108 VAL A CA 1
ATOM 838 C C . VAL A 1 108 ? -26.793 -6.472 11.434 1.00 44.78 108 VAL A C 1
ATOM 840 O O . VAL A 1 108 ? -26.837 -7.420 10.661 1.00 44.78 108 VAL A O 1
ATOM 843 N N . ALA A 1 109 ? -26.658 -6.656 12.746 1.00 43.12 109 ALA A N 1
ATOM 844 C CA . ALA A 1 109 ? -26.791 -7.973 13.362 1.00 43.12 109 ALA A CA 1
ATOM 845 C C . ALA A 1 109 ? -27.962 -7.967 14.359 1.00 43.12 109 ALA A C 1
ATOM 847 O O . ALA A 1 109 ? -27.826 -7.431 15.462 1.00 43.12 109 ALA A O 1
ATOM 848 N N . PRO A 1 110 ? -29.121 -8.556 14.006 1.00 42.06 110 PRO A N 1
ATOM 849 C CA . PRO A 1 110 ? -30.197 -8.779 14.956 1.00 42.06 110 PRO A CA 1
ATOM 850 C C . PRO A 1 110 ? -29.803 -9.889 15.945 1.00 42.06 110 PRO A C 1
ATOM 852 O O . PRO A 1 110 ? -29.449 -11.001 15.560 1.00 42.06 110 PRO A O 1
ATOM 855 N N . GLY A 1 111 ? -29.877 -9.586 17.242 1.00 45.34 111 GLY A N 1
ATOM 856 C CA . GLY A 1 111 ? -30.056 -10.559 18.331 1.00 45.34 111 GLY A CA 1
ATOM 857 C C . GLY A 1 111 ? -28.884 -11.467 18.733 1.00 45.34 111 GLY A C 1
ATOM 858 O O . GLY A 1 111 ? -28.900 -11.958 19.855 1.00 45.34 111 GLY A O 1
ATOM 859 N N . HIS A 1 112 ? -27.858 -11.676 17.904 1.00 47.00 112 HIS A N 1
ATOM 860 C CA . HIS A 1 112 ? -26.690 -12.500 18.255 1.00 47.00 112 HIS A CA 1
ATOM 861 C C . HIS A 1 112 ? -25.398 -11.788 17.839 1.00 47.00 112 HIS A C 1
ATOM 863 O O . HIS A 1 112 ? -24.918 -11.934 16.717 1.00 47.00 112 HIS A O 1
ATOM 869 N N . ALA A 1 113 ? -24.844 -10.980 18.749 1.00 55.91 113 ALA A N 1
ATOM 870 C CA . ALA A 1 113 ? -23.664 -10.138 18.537 1.00 55.91 113 ALA A CA 1
ATOM 871 C C . ALA A 1 113 ? -22.361 -10.956 18.418 1.00 55.91 113 ALA A C 1
ATOM 873 O O . ALA A 1 113 ? -21.478 -10.893 19.274 1.00 55.91 113 ALA A O 1
ATOM 874 N N . ALA A 1 114 ? -22.234 -11.750 17.353 1.00 62.59 114 ALA A N 1
ATOM 875 C CA . ALA A 1 114 ? -21.014 -12.490 17.065 1.00 62.59 114 ALA A CA 1
ATOM 876 C C . ALA A 1 114 ? -19.857 -11.552 16.695 1.00 62.59 114 ALA A C 1
ATOM 878 O O . ALA A 1 114 ? -18.714 -11.897 16.966 1.00 62.59 114 ALA A O 1
ATOM 879 N N . PHE A 1 115 ? -20.126 -10.378 16.118 1.00 66.06 115 PHE A N 1
ATOM 880 C CA . PHE A 1 115 ? -19.104 -9.445 15.643 1.00 66.06 115 PHE A CA 1
ATOM 881 C C . PHE A 1 115 ? -19.137 -8.138 16.432 1.00 66.06 115 PHE A C 1
ATOM 883 O O . PHE A 1 115 ? -20.195 -7.553 16.649 1.00 66.06 115 PHE A O 1
ATOM 890 N N . ARG A 1 116 ? -17.959 -7.681 16.860 1.00 74.44 116 ARG A N 1
ATOM 891 C CA . ARG A 1 116 ? -17.747 -6.418 17.587 1.00 74.44 116 ARG A CA 1
ATOM 892 C C . ARG A 1 116 ? -17.121 -5.338 16.700 1.00 74.44 116 ARG A C 1
ATOM 894 O O . ARG A 1 116 ? -16.841 -4.237 17.169 1.00 74.44 116 ARG A O 1
ATOM 901 N N . GLY A 1 117 ? -16.885 -5.662 15.432 1.00 77.38 117 GLY A N 1
ATOM 902 C CA . GLY A 1 117 ? -16.176 -4.806 14.502 1.00 77.38 117 GLY A CA 1
ATOM 903 C C . GLY A 1 117 ? -16.163 -5.330 13.073 1.00 77.38 117 GLY A C 1
ATOM 904 O O . GLY A 1 117 ? -16.776 -6.354 12.764 1.00 77.38 117 GLY A O 1
ATOM 905 N N . CYS A 1 118 ? -15.411 -4.643 12.217 1.00 80.75 118 CYS A N 1
ATOM 906 C CA . CYS A 1 118 ? -15.193 -5.017 10.826 1.00 80.75 118 CYS A CA 1
ATOM 907 C C . CYS A 1 118 ? -13.707 -5.010 10.452 1.00 80.75 118 CYS A C 1
ATOM 909 O O . CYS A 1 118 ? -12.880 -4.330 11.065 1.00 80.75 118 CYS A O 1
ATOM 911 N N . ARG A 1 119 ? -13.389 -5.765 9.406 1.00 84.44 119 ARG A N 1
ATOM 912 C CA . ARG A 1 119 ? -12.117 -5.755 8.702 1.00 84.44 119 ARG A CA 1
ATOM 913 C C . ARG A 1 119 ? -12.385 -5.533 7.225 1.00 84.44 119 ARG A C 1
ATOM 915 O O . ARG A 1 119 ? -13.232 -6.197 6.639 1.00 84.44 119 ARG A O 1
ATOM 922 N N . VAL A 1 120 ? -11.638 -4.613 6.635 1.00 88.12 120 VAL A N 1
ATOM 923 C CA . VAL A 1 120 ? -11.640 -4.349 5.199 1.00 88.12 120 VAL A CA 1
ATOM 924 C C . VAL A 1 120 ? -10.234 -4.547 4.677 1.00 88.12 120 VAL A C 1
ATOM 926 O O . VAL A 1 120 ? -9.292 -3.951 5.202 1.00 88.12 120 VAL A O 1
ATOM 929 N N . THR A 1 121 ? -10.098 -5.346 3.628 1.00 91.81 121 THR A N 1
ATOM 930 C CA . THR A 1 121 ? -8.854 -5.499 2.880 1.00 91.81 121 THR A CA 1
ATOM 931 C C . THR A 1 121 ? -9.072 -5.079 1.438 1.00 91.81 121 THR A C 1
ATOM 933 O O . THR A 1 121 ? -10.046 -5.470 0.809 1.00 91.81 121 THR A O 1
ATOM 936 N N . ASN A 1 122 ? -8.155 -4.281 0.908 1.00 93.25 122 ASN A N 1
ATOM 937 C CA . ASN A 1 122 ? -8.097 -3.921 -0.499 1.00 93.25 122 ASN A CA 1
ATOM 938 C C . ASN A 1 122 ? -6.668 -4.161 -0.983 1.00 93.25 122 ASN A C 1
ATOM 940 O O . ASN A 1 122 ? -5.750 -3.485 -0.521 1.00 93.25 122 ASN A O 1
ATOM 944 N N . LEU A 1 123 ? -6.476 -5.138 -1.858 1.00 95.94 123 LEU A N 1
ATOM 945 C CA . LEU A 1 123 ? -5.199 -5.455 -2.482 1.00 95.94 123 LEU A CA 1
ATOM 946 C C . LEU A 1 123 ? -5.285 -5.098 -3.960 1.00 95.94 123 LEU A C 1
ATOM 948 O O . LEU A 1 123 ? -6.275 -5.411 -4.609 1.00 95.94 123 LEU A O 1
ATOM 952 N N . GLN A 1 124 ? -4.242 -4.485 -4.499 1.00 96.88 124 GLN A N 1
ATOM 953 C CA . GLN A 1 124 ? -4.148 -4.208 -5.919 1.00 96.88 124 GLN A CA 1
ATOM 954 C C . GLN A 1 124 ? -2.750 -4.523 -6.430 1.00 96.88 124 GLN A C 1
ATOM 956 O O . GLN A 1 124 ? -1.757 -4.045 -5.876 1.00 96.88 124 GLN A O 1
ATOM 961 N N . ASN A 1 125 ? -2.697 -5.284 -7.513 1.00 97.19 125 ASN A N 1
ATOM 962 C CA . ASN A 1 125 ? -1.486 -5.544 -8.272 1.00 97.19 125 ASN A CA 1
ATOM 963 C C . ASN A 1 125 ? -1.580 -4.809 -9.606 1.00 97.19 125 ASN A C 1
ATOM 965 O O . ASN A 1 125 ? -2.671 -4.615 -10.136 1.00 97.19 125 ASN A O 1
ATOM 969 N N . GLY A 1 126 ? -0.448 -4.395 -10.156 1.00 96.81 126 GLY A N 1
ATOM 970 C CA . GLY A 1 126 ? -0.414 -3.778 -11.470 1.00 96.81 126 GLY A CA 1
ATOM 971 C C . GLY A 1 126 ? 0.902 -4.006 -12.183 1.00 96.81 126 GLY A C 1
ATOM 972 O O . GLY A 1 126 ? 1.940 -4.212 -11.552 1.00 96.81 126 GLY A O 1
ATOM 973 N N . THR A 1 127 ? 0.835 -3.948 -13.506 1.00 98.00 127 THR A N 1
ATOM 974 C CA . THR A 1 127 ? 1.994 -3.968 -14.395 1.00 98.00 127 THR A CA 1
ATOM 975 C C . THR A 1 127 ? 1.957 -2.739 -15.291 1.00 98.00 127 THR A C 1
ATOM 977 O O . THR A 1 127 ? 0.883 -2.221 -15.603 1.00 98.00 127 THR A O 1
ATOM 980 N N . ALA A 1 128 ? 3.124 -2.260 -15.696 1.00 97.31 128 ALA A N 1
ATOM 981 C CA . ALA A 1 128 ? 3.268 -1.240 -16.717 1.00 97.31 128 ALA A CA 1
ATOM 982 C C . ALA A 1 128 ? 4.501 -1.559 -17.560 1.00 97.31 128 ALA A C 1
ATOM 984 O O . ALA A 1 128 ? 5.533 -1.940 -17.020 1.00 97.31 128 ALA A O 1
ATOM 985 N N . SER A 1 129 ? 4.391 -1.384 -18.869 1.00 96.75 129 SER A N 1
ATOM 986 C CA 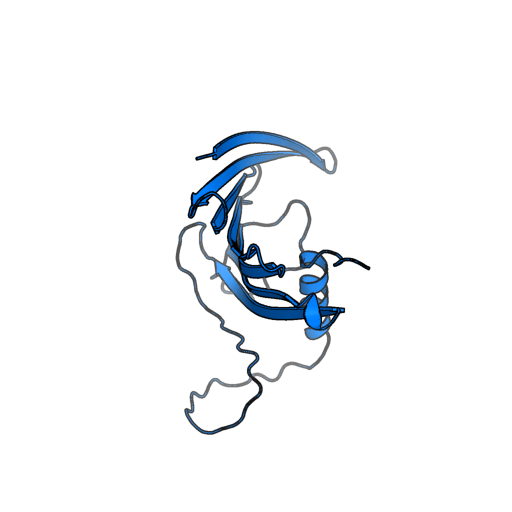. SER A 1 129 ? 5.490 -1.528 -19.814 1.00 96.75 129 SER A CA 1
ATOM 987 C C . SER A 1 129 ? 5.478 -0.340 -20.759 1.00 96.75 129 SER A C 1
ATOM 989 O O . SER A 1 129 ? 4.418 0.095 -21.215 1.00 96.75 129 SER A O 1
ATOM 991 N N . TYR A 1 130 ? 6.652 0.195 -21.047 1.00 97.38 130 TYR A N 1
ATOM 992 C CA . TYR A 1 130 ? 6.871 1.279 -21.985 1.00 97.38 130 TYR A CA 1
ATOM 993 C C . TYR A 1 130 ? 8.037 0.920 -22.891 1.00 97.38 130 TYR A C 1
ATOM 995 O O . TYR A 1 130 ? 9.085 0.493 -22.419 1.00 97.38 130 TYR A O 1
ATOM 1003 N N . ILE A 1 131 ? 7.875 1.154 -24.189 1.00 96.44 131 ILE A N 1
ATOM 1004 C CA . ILE A 1 131 ? 8.935 0.966 -25.171 1.00 96.44 131 ILE A CA 1
ATOM 1005 C C . ILE A 1 131 ? 8.981 2.146 -26.136 1.00 96.44 131 ILE A C 1
ATOM 1007 O O . ILE A 1 131 ? 7.974 2.548 -26.719 1.00 96.44 131 ILE A O 1
ATOM 1011 N N . ASN A 1 132 ? 10.175 2.685 -26.344 1.00 95.56 132 ASN A N 1
ATOM 1012 C CA . ASN A 1 132 ? 10.481 3.674 -27.364 1.00 95.56 132 ASN A CA 1
ATOM 1013 C C . ASN A 1 132 ? 11.366 3.041 -28.437 1.00 95.56 132 ASN A C 1
ATOM 1015 O O . ASN A 1 132 ? 12.426 2.495 -28.133 1.00 95.56 132 ASN A O 1
ATOM 1019 N N . ILE A 1 133 ? 10.939 3.163 -29.695 1.00 93.31 133 ILE A N 1
ATOM 1020 C CA . ILE A 1 133 ? 11.666 2.685 -30.868 1.00 93.31 133 ILE A CA 1
ATOM 1021 C C . ILE A 1 133 ? 12.031 3.900 -31.742 1.00 93.31 133 ILE A C 1
ATOM 1023 O O . ILE A 1 133 ? 11.238 4.296 -32.610 1.00 93.31 133 ILE A O 1
ATOM 1027 N N . PRO A 1 134 ? 13.236 4.485 -31.572 1.00 92.44 134 PRO A N 1
ATOM 1028 C CA . PRO A 1 134 ? 13.642 5.700 -32.279 1.00 92.44 134 PRO A CA 1
ATOM 1029 C C . PRO A 1 134 ? 13.640 5.547 -33.800 1.00 92.44 134 PRO A C 1
ATOM 1031 O O . PRO A 1 134 ? 13.216 6.453 -34.514 1.00 92.44 134 PRO A O 1
ATOM 1034 N N . THR A 1 135 ? 14.027 4.373 -34.306 1.00 91.38 135 THR A N 1
ATOM 1035 C CA . THR A 1 135 ? 14.041 4.057 -35.746 1.00 91.38 135 THR A CA 1
ATOM 1036 C C . THR A 1 135 ? 12.653 4.130 -36.381 1.00 91.38 135 THR A C 1
ATOM 1038 O O . THR A 1 135 ? 12.524 4.490 -37.548 1.00 91.38 135 THR A O 1
ATOM 1041 N N . LYS A 1 136 ? 11.599 3.849 -35.605 1.00 91.62 136 LYS A N 1
ATOM 1042 C CA . LYS A 1 136 ? 10.198 3.984 -36.027 1.00 91.62 136 LYS A CA 1
ATOM 1043 C C . LYS A 1 136 ? 9.594 5.339 -35.650 1.00 91.62 136 LYS A C 1
ATOM 1045 O O . LYS A 1 136 ? 8.446 5.584 -36.010 1.00 91.62 136 LYS A O 1
ATOM 1050 N N . LYS A 1 137 ? 10.332 6.193 -34.924 1.00 92.50 137 LYS A N 1
ATOM 1051 C CA . LYS A 1 137 ? 9.857 7.456 -34.328 1.00 92.50 137 LYS A CA 1
ATOM 1052 C C . LYS A 1 137 ? 8.546 7.273 -33.550 1.00 92.50 137 LYS A C 1
ATOM 1054 O O . LYS A 1 137 ? 7.637 8.093 -33.650 1.00 92.50 137 LYS A O 1
ATOM 1059 N N . ARG A 1 138 ? 8.418 6.150 -32.835 1.00 94.50 138 ARG A N 1
ATOM 1060 C CA . ARG A 1 138 ? 7.193 5.750 -32.128 1.00 94.50 138 ARG A CA 1
ATOM 1061 C C . ARG A 1 138 ? 7.511 5.186 -30.754 1.00 94.50 138 ARG A C 1
ATOM 1063 O O . ARG A 1 138 ? 8.531 4.522 -30.574 1.00 94.50 138 ARG A O 1
ATOM 1070 N N . SER A 1 139 ? 6.583 5.390 -29.831 1.00 94.81 139 SER A N 1
ATOM 1071 C CA . SER A 1 139 ? 6.567 4.769 -28.514 1.00 94.81 139 SER A CA 1
ATOM 1072 C C . SER A 1 139 ? 5.238 4.060 -28.268 1.00 94.81 139 SER A C 1
ATOM 1074 O O . SER A 1 139 ? 4.224 4.375 -28.894 1.00 94.81 139 SER A O 1
ATOM 1076 N N . TYR A 1 140 ? 5.267 3.078 -27.374 1.00 96.25 140 TYR A N 1
ATOM 1077 C CA . TYR A 1 140 ? 4.118 2.277 -26.975 1.00 96.25 140 TYR A CA 1
ATOM 1078 C C . TYR A 1 1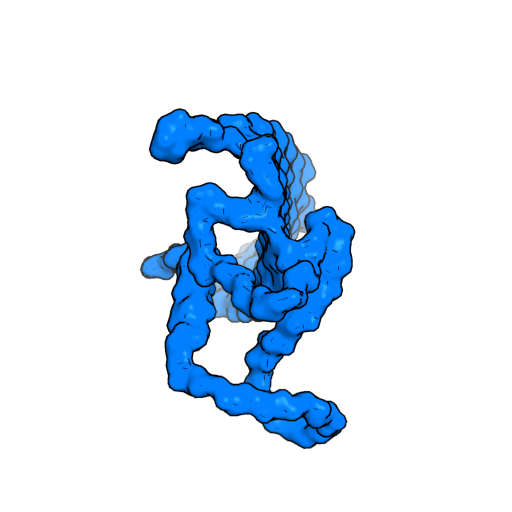40 ? 4.138 2.105 -25.460 1.00 96.25 140 TYR A C 1
ATOM 1080 O O . TYR A 1 140 ? 5.206 2.049 -24.852 1.00 96.25 140 TYR A O 1
ATOM 1088 N N . GLY A 1 141 ? 2.956 2.016 -24.860 1.00 96.75 141 GLY A N 1
ATOM 1089 C CA . GLY A 1 141 ? 2.794 1.758 -23.439 1.00 96.75 141 GLY A CA 1
ATOM 1090 C C . GLY A 1 141 ? 1.613 0.831 -23.202 1.00 96.75 141 GLY A C 1
ATOM 1091 O O . GLY A 1 141 ? 0.595 0.941 -23.885 1.00 96.75 141 GLY A O 1
ATOM 1092 N N . THR A 1 142 ? 1.755 -0.088 -22.258 1.00 96.88 142 THR A N 1
ATOM 1093 C CA . THR A 1 142 ? 0.695 -1.011 -21.839 1.00 96.88 142 THR A CA 1
ATOM 1094 C C . THR A 1 142 ? 0.761 -1.228 -20.335 1.00 96.88 142 THR A C 1
ATOM 1096 O O . THR A 1 142 ? 1.751 -0.887 -19.692 1.00 96.88 142 THR A O 1
ATOM 1099 N N . GLY A 1 143 ? -0.302 -1.774 -19.760 1.00 96.31 143 GLY A N 1
ATOM 1100 C CA . GLY A 1 143 ? -0.329 -2.125 -18.352 1.00 96.31 143 GLY A CA 1
ATOM 1101 C C . GLY A 1 143 ? -1.611 -2.847 -17.985 1.00 96.31 143 GLY A C 1
ATOM 1102 O O . GLY A 1 143 ? -2.599 -2.798 -18.719 1.00 96.31 143 GLY A O 1
ATOM 1103 N N . SER A 1 144 ? -1.583 -3.512 -16.840 1.00 95.19 144 SER A N 1
ATOM 1104 C CA . SER A 1 144 ? -2.739 -4.192 -16.265 1.00 95.19 144 SER A CA 1
ATOM 1105 C C . SER A 1 144 ? -2.899 -3.824 -14.799 1.00 95.19 144 SER A C 1
ATOM 1107 O O . SER A 1 144 ? -1.980 -3.316 -14.151 1.00 95.19 144 SER A O 1
ATOM 1109 N N . THR A 1 145 ? -4.096 -4.036 -14.268 1.00 94.12 145 THR A N 1
ATOM 1110 C CA . THR A 1 145 ? -4.389 -3.829 -12.857 1.00 94.12 145 THR A CA 1
ATOM 1111 C C . THR A 1 145 ? -5.430 -4.834 -12.412 1.00 94.12 145 THR A C 1
ATOM 1113 O O . THR A 1 145 ? -6.511 -4.877 -12.989 1.00 94.12 145 THR A O 1
ATOM 1116 N N . ASP A 1 146 ? -5.121 -5.540 -11.331 1.00 95.56 146 ASP A N 1
ATOM 1117 C CA . ASP A 1 146 ? -6.035 -6.456 -10.662 1.00 95.56 146 ASP A CA 1
ATOM 1118 C C . ASP A 1 146 ? -6.291 -5.945 -9.253 1.00 95.56 146 ASP A C 1
ATOM 1120 O O . ASP A 1 146 ? -5.358 -5.533 -8.558 1.00 95.56 146 ASP A O 1
ATOM 1124 N N . GLN A 1 147 ? -7.546 -5.979 -8.817 1.00 94.25 147 GLN A N 1
ATOM 1125 C CA . GLN A 1 147 ? -7.944 -5.518 -7.495 1.00 94.25 147 GLN A CA 1
ATOM 1126 C C . GLN A 1 147 ? -8.789 -6.582 -6.796 1.00 94.25 147 GLN A C 1
ATOM 1128 O O . GLN A 1 147 ? -9.736 -7.108 -7.368 1.00 94.25 147 GLN A O 1
ATOM 1133 N N . HIS A 1 148 ? -8.462 -6.862 -5.537 1.00 94.50 148 HIS A N 1
ATOM 1134 C CA . HIS A 1 148 ? -9.192 -7.777 -4.674 1.00 94.50 148 HIS A CA 1
ATOM 1135 C C . HIS A 1 148 ? -9.646 -7.048 -3.410 1.00 94.50 148 HIS A C 1
ATOM 1137 O O . HIS A 1 148 ? -8.830 -6.508 -2.655 1.00 94.50 148 HIS A O 1
ATOM 1143 N N . TYR A 1 149 ? -10.957 -7.024 -3.191 1.00 91.62 149 TYR A N 1
ATOM 1144 C CA . TYR A 1 149 ? -11.592 -6.375 -2.054 1.00 91.62 149 TYR A CA 1
ATOM 1145 C C . TYR A 1 149 ? -12.291 -7.419 -1.191 1.00 91.62 149 TYR A C 1
ATOM 1147 O O . TYR A 1 149 ? -13.004 -8.271 -1.707 1.00 91.62 149 TYR A O 1
ATOM 1155 N N . THR A 1 150 ? -12.121 -7.328 0.125 1.00 86.81 150 THR A N 1
ATOM 1156 C CA . THR A 1 150 ? -12.806 -8.211 1.072 1.00 86.81 150 THR A CA 1
ATOM 1157 C C . THR A 1 150 ? -13.295 -7.407 2.264 1.00 86.81 150 THR A C 1
ATOM 1159 O O . THR A 1 150 ? -12.592 -6.527 2.776 1.00 86.81 150 THR A O 1
ATOM 1162 N N . LEU A 1 151 ? -14.497 -7.740 2.720 1.00 84.00 151 LEU A N 1
ATOM 1163 C CA . LEU A 1 151 ? -15.117 -7.221 3.928 1.00 84.00 151 LEU A CA 1
ATOM 1164 C C . LEU A 1 151 ? -15.468 -8.406 4.827 1.00 84.00 151 LEU A C 1
ATOM 1166 O O . LEU A 1 151 ? -16.074 -9.367 4.375 1.00 84.00 151 LEU A O 1
ATOM 1170 N N . SER A 1 152 ? -15.104 -8.337 6.103 1.00 79.38 152 SER A N 1
ATOM 1171 C CA . SER A 1 152 ? -15.426 -9.389 7.069 1.00 79.38 152 SER A CA 1
ATOM 1172 C C . SER A 1 152 ? -15.732 -8.812 8.449 1.00 79.38 152 SER A C 1
ATOM 1174 O O . SER A 1 152 ? -15.206 -7.764 8.831 1.00 79.38 152 SER A O 1
ATOM 1176 N N . GLY A 1 153 ? -16.545 -9.510 9.239 1.00 75.56 153 GLY A N 1
ATOM 1177 C CA . GLY A 1 153 ? -16.760 -9.180 10.650 1.00 75.56 153 GLY A CA 1
ATOM 1178 C C . GLY A 1 153 ? -15.589 -9.632 11.530 1.00 75.56 153 GLY A C 1
ATOM 1179 O O . GLY A 1 153 ? -14.970 -10.661 11.267 1.00 75.56 153 GLY A O 1
ATOM 1180 N N . VAL A 1 154 ? -15.292 -8.892 12.604 1.00 75.94 154 VAL A N 1
ATOM 1181 C CA . VAL A 1 154 ? -14.289 -9.292 13.614 1.00 75.94 154 VAL A CA 1
ATOM 1182 C C . VAL A 1 154 ? -14.888 -9.347 15.017 1.00 75.94 154 VAL A C 1
ATOM 1184 O O . VAL A 1 154 ? -15.749 -8.540 15.371 1.00 75.94 154 VAL A O 1
ATOM 1187 N N . ARG A 1 155 ? -14.437 -10.307 15.835 1.00 71.12 155 ARG A N 1
ATOM 1188 C CA . ARG A 1 155 ? -14.855 -10.447 17.245 1.00 71.12 155 ARG A CA 1
ATOM 1189 C C . ARG A 1 155 ? -13.944 -9.679 18.201 1.00 71.12 155 ARG A C 1
ATOM 1191 O O . ARG A 1 155 ? -14.420 -9.090 19.168 1.00 71.12 155 ARG A O 1
ATOM 1198 N N . GLN A 1 156 ? -12.645 -9.690 17.919 1.00 65.44 156 GLN A N 1
ATOM 1199 C CA . GLN A 1 156 ? -11.598 -9.027 18.690 1.00 65.44 156 GLN A CA 1
ATOM 1200 C C . GLN A 1 156 ? -10.472 -8.588 17.744 1.00 65.44 156 GLN A C 1
ATOM 1202 O O . GLN A 1 156 ? -10.227 -9.234 16.726 1.00 65.44 156 GLN A O 1
ATOM 1207 N N . LEU A 1 157 ? -9.772 -7.500 18.077 1.00 59.88 157 LEU A N 1
ATOM 1208 C CA . LEU A 1 157 ? -8.542 -7.110 17.388 1.00 59.88 157 LEU A CA 1
ATOM 1209 C C . LEU A 1 157 ? -7.485 -8.179 17.709 1.00 59.88 157 LEU A C 1
ATOM 1211 O O . LEU A 1 157 ? -7.197 -8.395 18.882 1.00 59.88 157 LEU A O 1
ATOM 1215 N N . ASN A 1 158 ? -6.955 -8.849 16.678 1.00 57.38 158 ASN A N 1
ATOM 1216 C CA . ASN A 1 158 ? -6.129 -10.076 16.716 1.00 57.38 158 ASN A CA 1
ATOM 1217 C C . ASN A 1 158 ? -6.848 -11.439 16.903 1.00 57.38 158 ASN A C 1
ATOM 1219 O O . ASN A 1 158 ? -6.162 -12.424 17.167 1.00 57.38 158 ASN A O 1
ATOM 1223 N N . GLY A 1 159 ? -8.174 -11.569 16.734 1.00 41.34 159 GLY A N 1
ATOM 1224 C CA . GLY A 1 159 ? -8.866 -12.849 16.994 1.00 41.34 159 GLY A CA 1
ATOM 1225 C C . GLY A 1 159 ? -10.013 -13.213 16.042 1.00 41.34 159 GLY A C 1
ATOM 1226 O O . GLY A 1 159 ? -10.999 -12.482 15.954 1.00 41.34 159 GLY A O 1
ATOM 1227 N N . SER A 1 160 ? -9.867 -14.388 15.406 1.00 38.06 160 SER A N 1
ATOM 1228 C CA . SER A 1 160 ? -10.806 -15.161 14.559 1.00 38.06 160 SER A CA 1
ATOM 1229 C C . SER A 1 160 ? -11.553 -14.376 13.470 1.00 38.06 160 SER A C 1
ATOM 1231 O O . SER A 1 160 ? -12.555 -13.710 13.736 1.00 38.06 160 SER A O 1
ATOM 1233 N N . ILE A 1 161 ? -11.075 -14.519 12.231 1.00 46.50 161 ILE A N 1
ATOM 1234 C CA . ILE A 1 161 ? -11.720 -14.035 11.004 1.00 46.50 161 ILE A CA 1
ATOM 1235 C C . ILE A 1 161 ? -12.841 -15.021 10.652 1.00 46.50 161 ILE A C 1
ATOM 1237 O O . ILE A 1 161 ? -12.574 -16.208 10.488 1.00 46.50 161 ILE A O 1
ATOM 1241 N N . MET A 1 162 ? -14.081 -14.544 10.546 1.00 44.59 162 MET A N 1
ATOM 1242 C CA . MET A 1 162 ? -15.156 -15.296 9.892 1.00 44.59 162 MET A CA 1
ATOM 1243 C C . MET A 1 162 ? -15.321 -14.699 8.497 1.00 44.59 162 MET A C 1
ATOM 1245 O O . MET A 1 162 ? -15.568 -13.498 8.374 1.00 44.59 162 MET A O 1
ATOM 1249 N N . PHE A 1 163 ? -15.118 -15.517 7.471 1.00 41.38 163 PHE A N 1
ATOM 1250 C CA . PHE A 1 163 ? -15.273 -15.111 6.080 1.00 41.38 163 PHE A CA 1
ATOM 1251 C C . PHE A 1 163 ? -16.755 -15.133 5.698 1.00 41.38 163 PHE A C 1
ATOM 1253 O O . PHE A 1 163 ? -17.448 -16.106 5.989 1.00 41.38 163 PHE A O 1
ATOM 1260 N N . ASP A 1 164 ? -17.210 -14.064 5.054 1.00 38.44 164 ASP A N 1
ATOM 1261 C CA . ASP A 1 164 ? -18.372 -14.078 4.169 1.00 38.44 164 ASP A CA 1
ATOM 1262 C C . ASP A 1 164 ? -17.838 -13.568 2.827 1.00 38.44 164 ASP A C 1
ATOM 1264 O O . ASP A 1 164 ? -17.418 -12.415 2.714 1.00 38.44 164 ASP A O 1
ATOM 1268 N N . GLU A 1 165 ? -17.643 -14.481 1.882 1.00 37.44 165 GLU A N 1
ATOM 1269 C CA . GLU A 1 165 ? -16.962 -14.208 0.618 1.00 37.44 165 GLU A CA 1
ATOM 1270 C C . GLU A 1 165 ? -18.021 -13.923 -0.452 1.00 37.44 165 GLU A C 1
ATOM 1272 O O . GLU A 1 165 ? -18.589 -14.842 -1.037 1.00 37.44 165 GLU A O 1
ATOM 1277 N N . GLU A 1 166 ? -18.315 -12.645 -0.714 1.00 33.31 166 GLU A N 1
ATOM 1278 C CA . GLU A 1 166 ? -19.066 -12.267 -1.917 1.00 33.31 166 GLU A CA 1
ATOM 1279 C C . GLU A 1 166 ? -18.115 -12.263 -3.121 1.00 33.31 166 GLU A C 1
ATOM 1281 O O . GLU A 1 166 ? -17.491 -11.255 -3.461 1.00 33.31 166 GLU A O 1
ATOM 1286 N N . LEU A 1 167 ? -18.003 -13.423 -3.769 1.00 32.03 167 LEU A N 1
ATOM 1287 C CA . LEU A 1 167 ? -17.416 -13.545 -5.100 1.00 32.03 167 LEU A CA 1
ATOM 1288 C C . LEU A 1 167 ? -18.404 -12.990 -6.133 1.00 32.03 167 LEU A C 1
ATOM 1290 O O . LEU A 1 167 ? -19.386 -13.641 -6.481 1.00 32.03 167 LEU A O 1
ATOM 1294 N N . SER A 1 168 ? -18.137 -11.799 -6.669 1.00 30.92 168 SER A N 1
ATOM 1295 C CA . SER A 1 168 ? -18.759 -11.363 -7.922 1.00 30.92 168 SER A CA 1
ATOM 1296 C C . SER A 1 168 ? -17.995 -11.984 -9.096 1.00 30.92 168 SER A C 1
ATOM 1298 O O . SER A 1 168 ? -17.091 -11.359 -9.653 1.00 30.92 168 SER A O 1
ATOM 1300 N N . ALA A 1 169 ? -18.317 -13.235 -9.427 1.00 30.92 169 ALA A N 1
ATOM 1301 C CA . ALA A 1 169 ? -17.850 -13.896 -10.641 1.00 30.92 169 ALA A CA 1
ATOM 1302 C C . ALA A 1 169 ? -19.040 -14.126 -11.581 1.00 30.92 169 ALA A C 1
ATOM 1304 O O . ALA A 1 169 ? -19.909 -14.953 -11.312 1.00 30.92 169 ALA A O 1
ATOM 1305 N N . ASP A 1 170 ? -19.060 -13.385 -12.687 1.00 35.34 170 ASP A N 1
ATOM 1306 C CA . ASP A 1 170 ? -19.862 -13.713 -13.861 1.00 35.34 170 ASP A CA 1
ATOM 1307 C C . ASP A 1 170 ? -19.176 -14.875 -14.598 1.00 35.34 170 ASP A C 1
ATOM 1309 O O . ASP A 1 170 ? -18.249 -14.642 -15.370 1.00 35.34 170 ASP A O 1
ATOM 1313 N N . GLN A 1 171 ? -19.595 -16.121 -14.343 1.00 28.61 171 GLN A N 1
ATOM 1314 C CA . GLN A 1 171 ? -19.668 -17.187 -15.356 1.00 28.61 171 GLN A CA 1
ATOM 1315 C C . GLN A 1 171 ? -20.351 -18.455 -14.821 1.00 28.61 171 GLN A C 1
ATOM 1317 O O . GLN A 1 171 ? -20.030 -18.963 -13.749 1.00 28.61 171 GLN A O 1
ATOM 1322 N N . GLU A 1 172 ? -21.292 -18.948 -15.624 1.00 33.31 172 GLU A N 1
ATOM 1323 C CA . GLU A 1 172 ? -21.970 -20.246 -15.559 1.00 33.31 172 GLU A CA 1
ATOM 1324 C C . GLU A 1 172 ? -20.943 -21.401 -15.549 1.00 33.31 172 GLU A C 1
ATOM 1326 O O . GLU A 1 172 ? -20.023 -21.402 -16.365 1.00 33.31 172 GLU A O 1
ATOM 1331 N N . ASP A 1 173 ? -21.033 -22.372 -14.632 1.00 26.83 173 ASP A N 1
ATOM 1332 C CA . ASP A 1 173 ? -21.815 -23.605 -14.830 1.00 26.83 173 ASP A CA 1
ATOM 1333 C C . ASP A 1 173 ? -21.670 -24.598 -13.645 1.00 26.83 173 ASP A C 1
ATOM 1335 O O . ASP A 1 173 ? -20.628 -24.701 -13.001 1.00 26.83 173 ASP A O 1
ATOM 1339 N N . GLU A 1 174 ? -22.772 -25.304 -13.382 1.00 29.02 174 GLU A N 1
ATOM 1340 C CA . GLU A 1 174 ? -22.973 -26.592 -12.689 1.00 29.02 174 GLU A CA 1
ATOM 1341 C C . GLU A 1 174 ? -22.118 -27.006 -11.456 1.00 29.02 174 GLU A C 1
ATOM 1343 O O . GLU A 1 174 ? -21.046 -27.600 -11.543 1.00 29.02 174 GLU A O 1
ATOM 1348 N N . GLY A 1 175 ? -22.768 -26.934 -10.281 1.00 27.89 175 GLY A N 1
ATOM 1349 C CA . GLY A 1 175 ? -22.992 -28.149 -9.484 1.00 27.89 175 GLY A CA 1
ATOM 1350 C C . GLY A 1 175 ? -22.243 -28.316 -8.157 1.00 27.89 175 GLY A C 1
ATOM 1351 O O . GLY A 1 175 ? -21.344 -29.135 -8.076 1.00 27.89 175 GLY A O 1
ATOM 1352 N N . PHE A 1 176 ? -22.732 -27.706 -7.066 1.00 24.45 176 PHE A N 1
ATOM 1353 C CA . PHE A 1 176 ? -22.810 -28.366 -5.746 1.00 24.45 176 PHE A CA 1
ATOM 1354 C C . PHE A 1 176 ? -23.899 -27.702 -4.881 1.00 24.45 176 PHE A C 1
ATOM 1356 O O . PHE A 1 176 ? -23.837 -26.521 -4.547 1.00 24.45 176 PHE A O 1
ATOM 1363 N N . LYS A 1 177 ? -24.945 -28.468 -4.541 1.00 24.05 177 LYS A N 1
ATOM 1364 C CA . LYS A 1 177 ? -26.086 -28.016 -3.729 1.00 24.05 177 LYS A CA 1
ATOM 1365 C C . LYS A 1 177 ? -25.721 -28.000 -2.244 1.00 24.05 177 LYS A C 1
ATOM 1367 O O . LYS A 1 177 ? -25.517 -29.059 -1.658 1.00 24.05 177 LYS A O 1
ATOM 1372 N N . PHE A 1 178 ? -25.797 -26.830 -1.616 1.00 24.56 178 PHE A N 1
ATOM 1373 C CA . PHE A 1 178 ? -26.097 -26.711 -0.189 1.00 24.56 178 PHE A CA 1
ATOM 1374 C C . PHE A 1 178 ? -27.348 -25.846 -0.027 1.00 24.56 178 PHE A C 1
ATOM 1376 O O . PHE A 1 178 ? -27.380 -24.681 -0.412 1.00 24.56 178 PHE A O 1
ATOM 1383 N N . SER A 1 179 ? -28.419 -26.446 0.489 1.00 24.67 179 SER A N 1
ATOM 1384 C CA . SER A 1 179 ? -29.683 -25.766 0.753 1.00 24.67 179 SER A CA 1
ATOM 1385 C C . SER A 1 179 ? -29.618 -25.028 2.088 1.00 24.67 179 SER A C 1
ATOM 1387 O O . SER A 1 179 ? -29.505 -25.670 3.132 1.00 24.67 179 SER A O 1
ATOM 1389 N N . VAL A 1 180 ? -29.780 -23.705 2.068 1.00 26.84 180 VAL A N 1
ATOM 1390 C CA . VAL A 1 180 ? -30.166 -22.919 3.247 1.00 26.84 180 VAL A CA 1
ATOM 1391 C C . VAL A 1 180 ? -31.413 -22.117 2.887 1.00 26.84 180 VAL A C 1
ATOM 1393 O O . VAL A 1 180 ? -31.482 -21.469 1.844 1.00 26.84 180 VAL A O 1
ATOM 1396 N N . ALA A 1 181 ? -32.438 -22.253 3.726 1.00 25.14 181 ALA A N 1
ATOM 1397 C CA . ALA A 1 181 ? -33.782 -21.745 3.502 1.00 25.14 181 ALA A CA 1
ATOM 1398 C C . ALA A 1 181 ? -33.801 -20.220 3.299 1.00 25.14 181 ALA A C 1
ATOM 1400 O O . ALA A 1 181 ? -33.376 -19.454 4.164 1.00 25.14 181 ALA A O 1
ATOM 1401 N N . GLN A 1 182 ? -34.344 -19.785 2.160 1.00 26.53 182 GLN A N 1
ATOM 1402 C CA . GLN A 1 182 ? -34.637 -18.383 1.889 1.00 26.53 182 GLN A CA 1
ATOM 1403 C C . GLN A 1 182 ? -35.800 -17.920 2.763 1.00 26.53 182 GLN A C 1
ATOM 1405 O O . GLN A 1 182 ? -36.913 -18.429 2.632 1.00 26.53 182 GLN A O 1
ATOM 1410 N N . ASN A 1 183 ? -35.576 -16.883 3.570 1.00 26.14 183 ASN A N 1
ATOM 1411 C CA . ASN A 1 183 ? -36.664 -16.005 3.970 1.00 26.14 183 ASN A CA 1
ATOM 1412 C C . ASN A 1 183 ? -36.632 -14.768 3.071 1.00 26.14 183 ASN A C 1
ATOM 1414 O O . ASN A 1 183 ? -35.687 -13.983 3.062 1.00 26.14 183 ASN A O 1
ATOM 1418 N N . ARG A 1 184 ? -37.667 -14.668 2.242 1.00 34.84 184 ARG A N 1
ATOM 1419 C CA . ARG A 1 184 ? -37.864 -13.654 1.210 1.00 34.84 184 ARG A CA 1
ATOM 1420 C C . ARG A 1 184 ? -38.085 -12.295 1.881 1.00 34.84 184 ARG A C 1
ATOM 1422 O O . ARG A 1 184 ? -39.168 -12.048 2.401 1.00 34.84 184 ARG A O 1
ATOM 1429 N N . VAL A 1 185 ? -37.091 -11.405 1.843 1.00 30.77 185 VAL A N 1
ATOM 1430 C CA . VAL A 1 185 ? -37.247 -9.998 2.254 1.00 30.77 185 VAL A CA 1
ATOM 1431 C C . VAL A 1 185 ? -36.777 -9.072 1.131 1.00 30.77 185 VAL A C 1
ATOM 1433 O O . VAL A 1 185 ? -35.851 -9.369 0.383 1.00 30.77 185 VAL A O 1
ATOM 1436 N N . GLN A 1 186 ? -37.547 -8.006 0.947 1.00 30.91 186 GLN A N 1
ATOM 1437 C CA . GLN A 1 186 ? -37.733 -7.233 -0.274 1.00 30.91 186 GLN A CA 1
ATOM 1438 C C . GLN A 1 186 ? -36.483 -6.552 -0.855 1.00 30.91 186 GLN A C 1
ATOM 1440 O O . GLN A 1 186 ? -35.674 -5.950 -0.152 1.00 30.91 186 GLN A O 1
ATOM 1445 N N . ARG A 1 187 ? -36.433 -6.540 -2.196 1.00 41.25 187 ARG A N 1
ATOM 1446 C CA . ARG A 1 187 ? -35.611 -5.643 -3.019 1.00 41.25 187 ARG A CA 1
ATOM 1447 C C . ARG A 1 187 ? -35.920 -4.178 -2.685 1.00 41.25 187 ARG A C 1
ATOM 1449 O O . ARG A 1 187 ? -37.016 -3.715 -2.982 1.00 41.25 187 ARG A O 1
ATOM 1456 N N . SER A 1 188 ? -34.961 -3.447 -2.122 1.00 45.78 188 SER A N 1
ATOM 1457 C CA . SER A 1 188 ? -34.655 -2.029 -2.419 1.00 45.78 188 SER A CA 1
ATOM 1458 C C . SER A 1 188 ? -33.655 -1.459 -1.400 1.00 45.78 188 SER A C 1
ATOM 1460 O O . SER A 1 188 ? -33.595 -1.918 -0.266 1.00 45.78 188 SER A O 1
ATOM 1462 N N . LYS A 1 189 ? -32.873 -0.452 -1.821 1.00 36.69 189 LYS A N 1
ATOM 1463 C CA . LYS A 1 189 ? -31.883 0.358 -1.065 1.00 36.69 189 LYS A CA 1
ATOM 1464 C C . LYS A 1 189 ? -30.502 -0.228 -0.743 1.00 36.69 189 LYS A C 1
ATOM 1466 O O . LYS A 1 189 ? -29.606 0.548 -0.430 1.00 36.69 189 LYS A O 1
ATOM 1471 N N . TRP A 1 190 ? -30.285 -1.534 -0.854 1.00 35.91 190 TRP A N 1
ATOM 1472 C CA . TRP A 1 190 ? -29.012 -2.148 -0.435 1.00 35.91 190 TRP A CA 1
ATOM 1473 C C . TRP A 1 190 ? -27.831 -1.900 -1.392 1.00 35.91 190 TRP A C 1
ATOM 1475 O O . TRP A 1 190 ? -26.703 -1.731 -0.936 1.00 35.91 190 TRP A O 1
ATOM 1485 N N . HIS A 1 191 ? -28.083 -1.787 -2.701 1.00 38.56 191 HIS A N 1
ATOM 1486 C CA . HIS A 1 191 ? -27.020 -1.567 -3.692 1.00 38.56 191 HIS A CA 1
ATOM 1487 C C . HIS A 1 191 ? -26.383 -0.169 -3.620 1.00 38.56 191 HIS A C 1
ATOM 1489 O O . HIS A 1 191 ? -25.181 -0.033 -3.840 1.00 38.56 191 HIS A O 1
ATOM 1495 N N . ASP A 1 192 ? -27.142 0.865 -3.254 1.00 36.50 192 ASP A N 1
ATOM 1496 C CA . ASP A 1 192 ? -26.639 2.245 -3.280 1.00 36.50 192 ASP A CA 1
ATOM 1497 C C . ASP A 1 192 ? -25.604 2.521 -2.179 1.00 36.50 192 ASP A C 1
ATOM 1499 O O . ASP A 1 192 ? -24.637 3.258 -2.392 1.00 36.50 192 ASP A O 1
ATOM 1503 N N . SER A 1 193 ? -25.760 1.884 -1.016 1.00 40.91 193 SER A N 1
ATOM 1504 C CA . SER A 1 193 ? -24.849 2.033 0.126 1.00 40.91 193 SER A CA 1
ATOM 1505 C C . SER A 1 193 ? -23.484 1.388 -0.132 1.00 40.91 193 SER A C 1
ATOM 1507 O O . SER A 1 193 ? -22.450 1.966 0.217 1.00 40.91 193 SER A O 1
ATOM 1509 N N . ALA A 1 194 ? -23.464 0.227 -0.798 1.00 36.91 194 ALA A N 1
ATOM 1510 C CA . ALA A 1 194 ? -22.232 -0.446 -1.210 1.00 36.91 194 ALA A CA 1
ATOM 1511 C C . ALA A 1 194 ? -21.462 0.392 -2.249 1.00 36.91 194 ALA A C 1
ATOM 1513 O O . ALA A 1 194 ? -20.259 0.621 -2.112 1.00 36.91 194 ALA A O 1
ATOM 1514 N N . VAL A 1 195 ? -22.174 0.963 -3.228 1.00 40.38 195 VAL A N 1
ATOM 1515 C CA . VAL A 1 195 ? -21.591 1.834 -4.263 1.00 40.38 195 VAL A CA 1
ATOM 1516 C C . VAL A 1 195 ? -21.041 3.143 -3.674 1.00 40.38 195 VAL A C 1
ATOM 1518 O O . VAL A 1 195 ? -19.979 3.617 -4.090 1.00 40.38 195 VAL A O 1
ATOM 1521 N N . GLN A 1 196 ? -21.711 3.738 -2.680 1.00 37.03 196 GLN A N 1
ATOM 1522 C CA . GLN A 1 196 ? -21.226 4.958 -2.020 1.00 37.03 196 GLN A CA 1
ATOM 1523 C C . GLN A 1 196 ? -19.985 4.720 -1.146 1.00 37.03 196 GLN A C 1
ATOM 1525 O O . GLN A 1 196 ? -19.071 5.551 -1.157 1.00 37.03 196 GLN A O 1
ATOM 1530 N N . GLY A 1 197 ? -19.904 3.585 -0.444 1.00 41.41 197 GLY A N 1
ATOM 1531 C CA . GLY A 1 197 ? -18.728 3.215 0.353 1.00 41.41 197 GLY A CA 1
ATOM 1532 C C . GLY A 1 197 ? -17.464 3.039 -0.495 1.00 41.41 197 GLY A C 1
ATOM 1533 O O . GLY A 1 197 ? -16.391 3.514 -0.118 1.00 41.41 197 GLY A O 1
ATOM 1534 N N . ILE A 1 198 ? -17.610 2.444 -1.684 1.00 43.41 198 ILE A N 1
ATOM 1535 C CA . ILE A 1 198 ? -16.526 2.281 -2.663 1.00 43.41 198 ILE A CA 1
ATOM 1536 C C . ILE A 1 198 ? -16.020 3.654 -3.144 1.00 43.41 198 ILE A C 1
ATOM 1538 O O . ILE A 1 198 ? -14.815 3.905 -3.157 1.00 43.41 198 ILE A O 1
ATOM 1542 N N . ARG A 1 199 ? -16.920 4.604 -3.442 1.00 40.88 199 ARG A N 1
ATOM 1543 C CA . ARG A 1 199 ? -16.549 5.961 -3.901 1.00 40.88 199 ARG A CA 1
ATOM 1544 C C . ARG A 1 199 ? -15.812 6.796 -2.851 1.00 40.88 199 ARG A C 1
ATOM 1546 O O . ARG A 1 199 ? -14.936 7.577 -3.217 1.00 40.88 199 ARG A O 1
ATOM 1553 N N . ALA A 1 200 ? -16.135 6.639 -1.567 1.00 46.22 200 ALA A N 1
ATOM 1554 C CA . ALA A 1 200 ? -15.477 7.377 -0.485 1.00 46.22 200 ALA A CA 1
ATOM 1555 C C . ALA A 1 200 ? -14.030 6.908 -0.220 1.00 46.22 200 ALA A C 1
ATOM 1557 O O . ALA A 1 200 ? -13.224 7.670 0.311 1.00 46.22 200 ALA A O 1
ATOM 1558 N N . LEU A 1 201 ? -13.687 5.672 -0.602 1.00 44.00 201 LEU A N 1
ATOM 1559 C CA . LEU A 1 201 ? -12.365 5.073 -0.382 1.00 44.00 201 LEU A CA 1
ATOM 1560 C C . LEU A 1 201 ? -11.406 5.210 -1.568 1.00 44.00 201 LEU A C 1
ATOM 1562 O O . LEU A 1 201 ? -10.196 5.116 -1.366 1.00 44.00 201 LEU A O 1
ATOM 1566 N N . LEU A 1 202 ? -11.927 5.415 -2.779 1.00 47.66 202 LEU A N 1
ATOM 1567 C CA . LEU A 1 202 ? -11.118 5.424 -3.998 1.00 47.66 202 LEU A CA 1
ATOM 1568 C C . LEU A 1 202 ? -10.277 6.692 -4.179 1.00 47.66 202 LEU A C 1
ATOM 1570 O O . LEU A 1 202 ? -9.297 6.651 -4.918 1.00 47.66 202 LEU A O 1
ATOM 1574 N N . GLY A 1 203 ? -10.625 7.806 -3.522 1.00 38.50 203 GLY A N 1
ATOM 1575 C CA . GLY A 1 203 ? -10.095 9.109 -3.924 1.00 38.50 203 GLY A CA 1
ATOM 1576 C C . GLY A 1 203 ? -10.520 9.427 -5.363 1.00 38.50 203 GLY A C 1
ATOM 1577 O O . GLY A 1 203 ? -10.764 8.550 -6.191 1.00 38.50 203 GLY A O 1
ATOM 1578 N N . ARG A 1 204 ? -10.681 10.702 -5.704 1.00 49.19 204 ARG A N 1
ATOM 1579 C CA . ARG A 1 204 ? -10.854 11.029 -7.121 1.00 49.19 204 ARG A CA 1
ATOM 1580 C C . ARG A 1 204 ? -9.518 10.733 -7.793 1.00 49.19 204 ARG A C 1
ATOM 1582 O O . ARG A 1 204 ? -8.529 11.384 -7.470 1.00 49.19 204 ARG A O 1
ATOM 1589 N N . GLY A 1 205 ? -9.494 9.734 -8.674 1.00 32.84 205 GLY A N 1
ATOM 1590 C CA . GLY A 1 205 ? -8.398 9.569 -9.621 1.00 32.84 205 GLY A CA 1
ATOM 1591 C C . GLY A 1 205 ? -8.176 10.865 -10.417 1.00 32.84 205 GLY A C 1
ATOM 1592 O O . GLY A 1 205 ? -9.033 11.759 -10.382 1.00 32.84 205 GLY A O 1
ATOM 1593 N N . PRO A 1 206 ? -7.032 10.997 -11.106 1.00 33.25 206 PRO A N 1
ATOM 1594 C CA . PRO A 1 206 ? -6.726 12.186 -11.894 1.00 33.25 206 PRO A CA 1
ATOM 1595 C C . PRO A 1 206 ? -7.862 12.460 -12.888 1.00 33.25 206 PRO A C 1
ATOM 1597 O O . PRO A 1 206 ? -8.376 11.525 -13.503 1.00 33.25 206 PRO A O 1
ATOM 1600 N N . ARG A 1 207 ? -8.281 13.725 -12.978 1.00 35.31 207 ARG A N 1
ATOM 1601 C CA . ARG A 1 207 ? -9.195 14.196 -14.025 1.00 35.31 207 ARG A CA 1
ATOM 1602 C C . ARG A 1 207 ? -8.456 14.348 -15.342 1.00 35.31 207 ARG A C 1
ATOM 1604 O O . ARG A 1 207 ? -7.279 14.764 -15.278 1.00 35.31 207 ARG A O 1
#

Organism: NCBI:txid749634